Protein AF-B8HNJ9-F1 (afdb_monomer_lite)

Structure (mmCIF, N/CA/C/O backbone):
data_AF-B8HNJ9-F1
#
_entry.id   AF-B8HNJ9-F1
#
loop_
_atom_site.group_PDB
_atom_site.id
_atom_site.type_symbol
_atom_site.label_atom_id
_atom_site.label_alt_id
_atom_site.label_comp_id
_atom_site.label_asym_id
_atom_site.label_entity_id
_atom_site.label_seq_id
_atom_site.pdbx_PDB_ins_code
_atom_site.Cartn_x
_atom_site.Cartn_y
_atom_site.Cartn_z
_atom_site.occupancy
_atom_site.B_iso_or_equiv
_atom_site.auth_seq_id
_atom_site.auth_comp_id
_atom_site.auth_asym_id
_atom_site.auth_atom_id
_atom_site.pdbx_PDB_model_num
ATOM 1 N N . MET A 1 1 ? -28.430 -20.310 -20.858 1.00 43.78 1 MET A N 1
ATOM 2 C CA . MET A 1 1 ? -27.638 -19.072 -20.712 1.00 43.78 1 MET A CA 1
ATOM 3 C C . MET A 1 1 ? -28.616 -17.963 -20.377 1.00 43.78 1 MET A C 1
ATOM 5 O O . MET A 1 1 ? -29.245 -17.430 -21.280 1.00 43.78 1 MET A O 1
ATOM 9 N N . SER A 1 2 ? -28.848 -17.730 -19.086 1.00 53.38 2 SER A N 1
ATOM 10 C CA . SER A 1 2 ? -29.721 -16.649 -18.619 1.00 53.38 2 SER A CA 1
ATOM 11 C C . SER A 1 2 ? -28.963 -15.330 -18.739 1.00 53.38 2 SER A C 1
ATOM 13 O O . SER A 1 2 ? -27.799 -15.264 -18.345 1.00 53.38 2 SER A O 1
ATOM 15 N N . GLY A 1 3 ? -29.589 -14.327 -19.356 1.00 63.66 3 GLY A N 1
ATOM 16 C CA . GLY A 1 3 ? -29.026 -12.983 -19.475 1.00 63.66 3 GLY A CA 1
ATOM 17 C C . GLY A 1 3 ? -28.845 -12.311 -18.108 1.00 63.66 3 GLY A C 1
ATOM 18 O O . GLY A 1 3 ? -29.408 -12.790 -17.121 1.00 63.66 3 GLY A O 1
ATOM 19 N N . PRO A 1 4 ? -28.040 -11.238 -18.042 1.00 65.94 4 PRO A N 1
ATOM 20 C CA . PRO A 1 4 ? -27.787 -10.524 -16.799 1.00 65.94 4 PRO A CA 1
ATOM 21 C C . PRO A 1 4 ? -29.080 -9.945 -16.216 1.00 65.94 4 PRO A C 1
ATOM 23 O O . PRO A 1 4 ? -29.968 -9.496 -16.942 1.00 65.94 4 PRO A O 1
ATOM 26 N N . ASP A 1 5 ? -29.150 -9.999 -14.891 1.00 73.81 5 ASP A N 1
ATOM 27 C CA . ASP A 1 5 ? -30.275 -9.589 -14.060 1.00 73.81 5 ASP A CA 1
ATOM 28 C C . ASP A 1 5 ? -30.626 -8.100 -14.293 1.00 73.81 5 ASP A C 1
ATOM 30 O O . ASP A 1 5 ? -29.730 -7.248 -14.196 1.00 73.81 5 ASP A O 1
ATOM 34 N N . PRO A 1 6 ? -31.885 -7.747 -14.627 1.00 79.75 6 PRO A N 1
ATOM 35 C CA . PRO A 1 6 ? -32.291 -6.365 -14.909 1.00 79.75 6 PRO A CA 1
ATOM 36 C C . PRO A 1 6 ? -32.041 -5.396 -13.744 1.00 79.75 6 PRO A C 1
ATOM 38 O O . PRO A 1 6 ? -31.895 -4.193 -13.972 1.00 79.75 6 PRO A O 1
ATOM 41 N N . GLU A 1 7 ? -31.944 -5.903 -12.514 1.00 75.06 7 GLU A N 1
ATOM 42 C CA . GLU A 1 7 ? -31.664 -5.100 -11.322 1.00 75.06 7 GLU A CA 1
ATOM 43 C C . GLU A 1 7 ? -30.213 -4.585 -11.306 1.00 75.06 7 GLU A C 1
ATOM 45 O O . GLU A 1 7 ? -29.956 -3.410 -11.027 1.00 75.06 7 GLU A O 1
ATOM 50 N N . ILE A 1 8 ? -29.269 -5.413 -11.766 1.00 72.12 8 ILE A N 1
ATOM 51 C CA . ILE A 1 8 ? -27.852 -5.044 -11.907 1.00 72.12 8 ILE A CA 1
ATOM 52 C C . ILE A 1 8 ? -27.679 -3.982 -13.002 1.00 72.12 8 ILE A C 1
ATOM 54 O O . ILE A 1 8 ? -26.854 -3.074 -12.880 1.00 72.12 8 ILE A O 1
ATOM 58 N N . GLU A 1 9 ? -28.486 -4.043 -14.064 1.00 73.44 9 GLU A N 1
ATOM 59 C CA . GLU A 1 9 ? -28.460 -3.037 -15.127 1.00 73.44 9 GLU A CA 1
ATOM 60 C C . GLU A 1 9 ? -28.980 -1.668 -14.659 1.00 73.44 9 GLU A C 1
ATOM 62 O O . GLU A 1 9 ? -28.500 -0.629 -15.125 1.00 73.44 9 GLU A O 1
ATOM 67 N N . GLN A 1 10 ? -29.932 -1.646 -13.724 1.00 76.94 10 GLN A N 1
ATOM 68 C CA . GLN A 1 10 ? -30.461 -0.410 -13.148 1.00 76.94 10 GLN A CA 1
ATOM 69 C C . GLN A 1 10 ? -29.479 0.245 -12.171 1.00 76.94 10 GLN A C 1
ATOM 71 O O . GLN A 1 10 ? -29.286 1.464 -12.237 1.00 76.94 10 GLN A O 1
ATOM 76 N N . GLU A 1 11 ? -28.804 -0.540 -11.331 1.00 73.25 11 GLU A N 1
ATOM 77 C CA . GLU A 1 11 ? -27.747 -0.038 -10.443 1.00 73.25 11 GLU A CA 1
ATOM 78 C C . GLU A 1 11 ? -26.561 0.531 -11.228 1.00 73.25 11 GLU A C 1
ATOM 80 O O . GLU A 1 11 ? -26.089 1.634 -10.942 1.00 73.25 11 GLU A O 1
ATOM 85 N N . LEU A 1 12 ? -26.141 -0.148 -12.300 1.00 71.56 12 LEU A N 1
ATOM 86 C CA . LEU A 1 12 ? -25.085 0.344 -13.189 1.00 71.56 12 LEU A CA 1
ATOM 87 C C . LEU A 1 12 ? -25.451 1.664 -13.875 1.00 71.56 12 LEU A C 1
ATOM 89 O O . LEU A 1 12 ? -24.566 2.479 -14.148 1.00 71.56 12 LEU A O 1
ATOM 93 N N . ARG A 1 13 ? -26.736 1.902 -14.164 1.00 73.75 13 ARG A N 1
ATOM 94 C CA . ARG A 1 13 ? -27.199 3.184 -14.717 1.00 73.75 13 ARG A CA 1
ATOM 95 C C . ARG A 1 13 ? -27.202 4.293 -13.666 1.00 73.75 13 ARG A C 1
ATOM 97 O O . ARG A 1 13 ? -26.818 5.411 -14.002 1.00 73.75 13 ARG A O 1
ATOM 104 N N . ARG A 1 14 ? -27.570 3.996 -12.415 1.00 76.88 14 ARG A N 1
ATOM 105 C CA . ARG A 1 14 ? -27.521 4.966 -11.305 1.00 76.88 14 ARG A CA 1
ATOM 106 C C . ARG A 1 14 ? -26.087 5.373 -10.967 1.00 76.88 14 ARG A C 1
ATOM 108 O O . ARG A 1 14 ? -25.787 6.561 -10.947 1.00 76.88 14 ARG A O 1
ATOM 115 N N . LEU A 1 15 ? -25.179 4.404 -10.854 1.00 71.75 15 LEU A N 1
ATOM 116 C CA . LEU A 1 15 ? -23.756 4.658 -10.596 1.00 71.75 15 LEU A CA 1
ATOM 117 C C . LEU A 1 15 ? -23.089 5.493 -11.700 1.00 71.75 15 LEU A C 1
ATOM 119 O O . LEU A 1 15 ? -22.235 6.329 -11.417 1.00 71.75 15 LEU A O 1
ATOM 123 N N . LYS A 1 16 ? -23.495 5.320 -12.965 1.00 71.25 16 LYS A N 1
ATOM 124 C CA . LYS A 1 16 ? -22.998 6.145 -14.082 1.00 71.25 16 LYS A CA 1
ATOM 125 C C . LYS A 1 16 ? -23.506 7.590 -14.044 1.00 71.25 16 LYS A C 1
ATOM 127 O O . LYS A 1 16 ? -22.786 8.477 -14.499 1.00 71.25 16 LYS A O 1
ATOM 132 N N . ALA A 1 17 ? -24.707 7.823 -13.514 1.00 70.81 17 ALA A N 1
ATOM 133 C CA . ALA A 1 17 ? -25.266 9.163 -13.354 1.00 70.81 17 ALA A CA 1
ATOM 134 C C . ALA A 1 17 ? -24.583 9.935 -12.209 1.00 70.81 17 ALA A C 1
ATOM 136 O O . ALA A 1 17 ? -24.230 11.097 -12.400 1.00 70.81 17 ALA A O 1
ATOM 137 N N . ASP A 1 18 ? -24.303 9.274 -11.080 1.00 70.56 18 ASP A N 1
ATOM 138 C CA . ASP A 1 18 ? -23.628 9.891 -9.923 1.00 70.56 18 ASP A CA 1
ATOM 139 C C . ASP A 1 18 ? -22.144 10.202 -10.177 1.00 70.56 18 ASP A C 1
ATOM 141 O O . ASP A 1 18 ? -21.597 11.156 -9.628 1.00 70.56 18 ASP A O 1
ATOM 145 N N . LEU A 1 19 ? -21.486 9.447 -11.061 1.00 69.44 19 LEU A N 1
ATOM 146 C CA . LEU A 1 19 ? -20.086 9.674 -11.443 1.00 69.44 19 LEU A C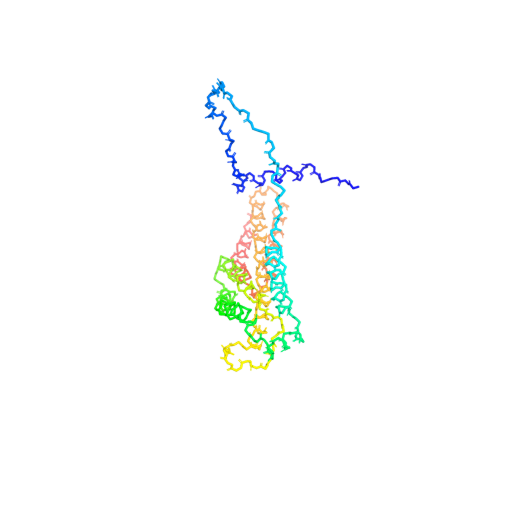A 1
ATOM 147 C C . LEU A 1 19 ? -19.897 10.784 -12.494 1.00 69.44 19 LEU A C 1
ATOM 149 O O . LEU A 1 19 ? -18.791 10.950 -13.011 1.00 69.44 19 LEU A O 1
ATOM 153 N N . GLY A 1 20 ? -20.952 11.526 -12.850 1.00 56.84 20 GLY A N 1
ATOM 154 C CA . GLY A 1 20 ? -20.864 12.624 -13.819 1.00 56.84 20 GLY A CA 1
ATOM 155 C C . GLY A 1 20 ? -20.434 12.183 -15.224 1.00 56.84 20 GLY A C 1
ATOM 156 O O . GLY A 1 20 ? -20.033 13.012 -16.039 1.00 56.84 20 GLY A O 1
ATOM 157 N N . MET A 1 21 ? -20.522 10.885 -15.538 1.00 54.62 21 MET A N 1
ATOM 158 C CA . MET A 1 21 ? -20.215 10.346 -16.863 1.00 54.62 21 MET A CA 1
ATOM 159 C C . MET A 1 21 ? -21.423 10.496 -17.792 1.00 54.62 21 MET A C 1
ATOM 161 O O . MET A 1 21 ? -21.949 9.525 -18.337 1.00 54.62 21 MET A O 1
ATOM 165 N N . THR A 1 22 ? -21.882 11.730 -17.994 1.00 53.81 22 THR A N 1
ATOM 166 C CA . THR A 1 22 ? -22.745 12.040 -19.133 1.00 53.81 22 THR A CA 1
ATOM 167 C C . THR A 1 22 ? -21.919 11.901 -20.405 1.00 53.81 22 THR A C 1
ATOM 169 O O . THR A 1 22 ? -20.895 12.568 -20.563 1.00 53.81 22 THR A O 1
ATOM 172 N N . GLN A 1 23 ? -22.352 11.016 -21.307 1.00 54.59 23 GLN A N 1
ATOM 173 C CA . GLN A 1 23 ? -21.797 10.916 -22.656 1.00 54.59 23 GLN A CA 1
ATOM 174 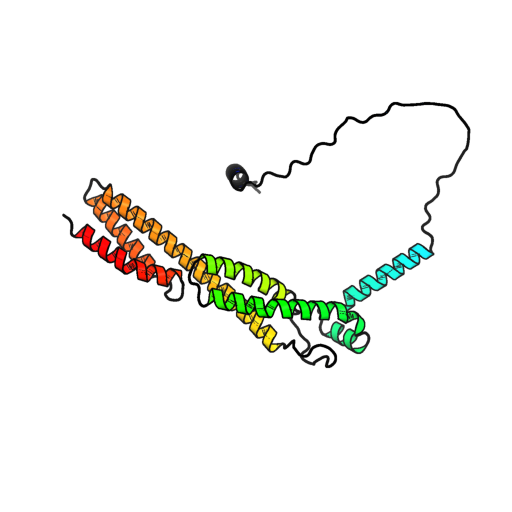C C . GLN A 1 23 ? -21.735 12.311 -23.296 1.00 54.59 23 GLN A C 1
ATOM 176 O O . GLN A 1 23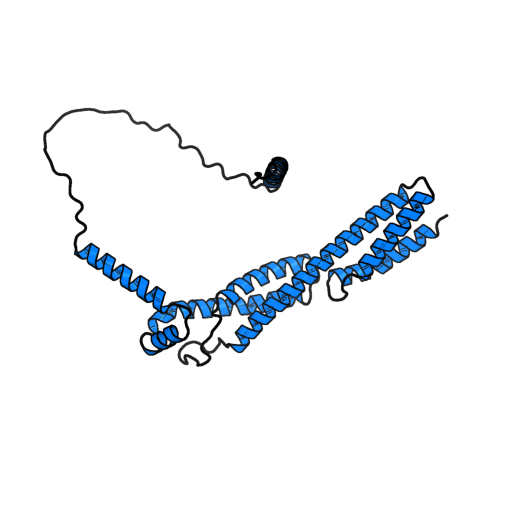 ? -22.708 13.061 -23.185 1.00 54.59 23 GLN A O 1
ATOM 181 N N . PRO A 1 24 ? -20.643 12.666 -23.996 1.00 42.91 24 PRO A N 1
ATOM 182 C CA . PRO A 1 24 ? -20.633 13.875 -24.797 1.00 42.91 24 PRO A CA 1
ATOM 183 C C . PRO A 1 24 ? -21.733 13.753 -25.855 1.00 42.91 24 PRO A C 1
ATOM 185 O O . PRO A 1 24 ? -21.719 12.853 -26.697 1.00 42.91 24 PRO A O 1
ATOM 188 N N . SER A 1 25 ? -22.713 14.650 -25.781 1.00 48.28 25 SER A N 1
ATOM 189 C CA . SER A 1 25 ? -23.754 14.801 -26.787 1.00 48.28 25 SER A CA 1
ATOM 190 C C . SER A 1 25 ? -23.090 15.197 -28.102 1.00 48.28 25 SER A C 1
ATOM 192 O O . SER A 1 25 ? -22.616 16.324 -28.250 1.00 48.28 25 SER A O 1
ATOM 194 N N . VAL A 1 26 ? -23.033 14.266 -29.051 1.00 52.62 26 VAL A N 1
ATOM 195 C CA . VAL A 1 26 ? -22.696 14.574 -30.442 1.00 52.62 26 VAL A CA 1
ATOM 196 C C . VAL A 1 26 ? -23.765 15.547 -30.953 1.00 52.62 26 VAL A C 1
ATOM 198 O O . VAL A 1 26 ? -24.948 15.195 -30.923 1.00 52.62 26 VAL A O 1
ATOM 201 N N . PRO A 1 27 ? -23.413 16.772 -31.383 1.00 46.50 27 PRO A N 1
ATOM 202 C CA . PRO A 1 27 ? -24.401 17.678 -31.942 1.00 46.50 27 PRO A CA 1
ATOM 203 C C . PRO A 1 27 ? -24.937 17.082 -33.246 1.00 46.50 27 PRO A C 1
ATOM 205 O O . PRO A 1 27 ? -24.174 16.671 -34.123 1.00 46.50 27 PRO A O 1
ATOM 208 N N . ALA A 1 28 ? -26.263 17.019 -33.357 1.00 55.47 28 ALA A N 1
ATOM 209 C CA . ALA A 1 28 ? -26.937 16.613 -34.580 1.00 55.47 28 ALA A CA 1
ATOM 210 C C . ALA A 1 28 ? -26.512 17.525 -35.750 1.00 55.47 28 ALA A C 1
ATOM 212 O O . ALA A 1 28 ? -26.379 18.739 -35.561 1.00 55.47 28 ALA A O 1
ATOM 213 N N . PRO A 1 29 ? -26.313 16.983 -36.965 1.00 46.59 29 PRO A N 1
ATOM 214 C CA . PRO A 1 29 ? -26.036 17.806 -38.130 1.00 46.59 29 PRO A CA 1
ATOM 215 C C . PRO A 1 29 ? -27.236 18.715 -38.422 1.00 46.59 29 PRO A C 1
ATOM 217 O O . PRO A 1 29 ? -28.368 18.262 -38.583 1.00 46.59 29 PRO A O 1
ATOM 220 N N . ASN A 1 30 ? -26.958 20.014 -38.471 1.00 48.75 30 ASN A N 1
ATOM 221 C CA . ASN A 1 30 ? -27.891 21.081 -38.804 1.00 48.75 30 ASN A CA 1
ATOM 222 C C . ASN A 1 30 ? -28.467 20.866 -40.227 1.00 48.75 30 ASN A C 1
ATOM 224 O O . ASN A 1 30 ? -27.687 20.856 -41.181 1.00 48.75 30 ASN A O 1
ATOM 228 N N . PRO A 1 31 ? -29.792 20.700 -40.419 1.00 49.16 31 PRO A N 1
ATOM 229 C CA . PRO A 1 31 ? -30.386 20.426 -41.733 1.00 49.16 31 PRO A CA 1
ATOM 230 C C . PRO A 1 31 ? -30.614 21.679 -42.602 1.00 49.16 31 PRO A C 1
ATOM 232 O O . PRO A 1 31 ? -31.332 21.618 -43.598 1.00 49.16 31 PRO A O 1
ATOM 235 N N . ALA A 1 32 ? -30.016 22.823 -42.266 1.00 49.81 32 ALA A N 1
ATOM 236 C CA . ALA A 1 32 ? -30.270 24.088 -42.948 1.00 49.81 32 ALA A CA 1
ATOM 237 C C . ALA A 1 32 ? -29.028 24.626 -43.674 1.00 49.81 32 ALA A C 1
ATOM 239 O O . ALA A 1 32 ? -28.344 25.513 -43.177 1.00 49.81 32 ALA A O 1
ATOM 240 N N . ALA A 1 33 ? -28.766 24.104 -44.874 1.00 41.16 33 ALA A N 1
ATOM 241 C CA . ALA A 1 33 ? -28.088 24.836 -45.951 1.00 41.16 33 ALA A CA 1
ATOM 242 C C . ALA A 1 33 ? -28.294 24.101 -47.286 1.00 41.16 33 ALA A C 1
ATOM 244 O O . ALA A 1 33 ? -27.373 23.524 -47.859 1.00 41.16 33 ALA A O 1
ATOM 245 N N . VAL A 1 34 ? -29.535 24.102 -47.771 1.00 56.41 34 VAL A N 1
ATOM 246 C CA . VAL A 1 34 ? -29.847 23.803 -49.173 1.00 56.41 34 VAL A CA 1
ATOM 247 C C . VAL A 1 34 ? -29.789 25.123 -49.945 1.00 56.41 34 VAL A C 1
ATOM 249 O O . VAL A 1 34 ? -30.661 25.965 -49.734 1.00 56.41 34 VAL A O 1
ATOM 252 N N . PRO A 1 35 ? -28.818 25.340 -50.847 1.00 52.59 35 PRO A N 1
ATOM 253 C CA . PRO A 1 35 ? -28.981 26.309 -51.918 1.00 52.59 35 PRO A CA 1
ATOM 254 C C . PRO A 1 35 ? -29.695 25.662 -53.125 1.00 52.59 35 PRO A C 1
ATOM 256 O O . PRO A 1 35 ? -29.458 24.490 -53.435 1.00 52.59 35 PRO A O 1
ATOM 259 N N . PRO A 1 36 ? -30.599 26.399 -53.793 1.00 47.16 36 PRO A N 1
ATOM 260 C CA . PRO A 1 36 ? -31.536 25.847 -54.758 1.00 47.16 36 PRO A CA 1
ATOM 261 C C . PRO A 1 36 ? -30.915 25.559 -56.125 1.00 47.16 36 PRO A C 1
ATOM 263 O O . PRO A 1 36 ? -29.948 26.171 -56.576 1.00 47.16 36 PRO A O 1
ATOM 266 N N . ALA A 1 37 ? -31.572 24.614 -56.790 1.00 48.50 37 ALA A N 1
ATOM 267 C CA . ALA A 1 37 ? -31.325 24.151 -58.137 1.00 48.50 37 ALA A CA 1
ATOM 268 C C . ALA A 1 37 ? -31.267 25.280 -59.177 1.00 48.50 37 ALA A C 1
ATOM 270 O O . ALA A 1 37 ? -32.164 26.115 -59.272 1.00 48.50 37 ALA A O 1
ATOM 271 N N . SER A 1 38 ? -30.270 25.199 -60.054 1.00 43.34 38 SER A N 1
ATOM 272 C CA . SER A 1 38 ? -30.322 25.790 -61.390 1.00 43.34 38 SER A CA 1
ATOM 273 C C . SER A 1 38 ? -29.994 24.707 -62.424 1.00 43.34 38 SER A C 1
ATOM 275 O O . SER A 1 38 ? -28.942 24.073 -62.405 1.00 43.34 38 SER A O 1
ATOM 277 N N . ARG A 1 39 ? -30.954 24.467 -63.315 1.00 43.97 39 ARG A N 1
ATOM 278 C CA . ARG A 1 39 ? -30.876 23.660 -64.543 1.00 43.97 39 ARG A CA 1
ATOM 279 C C . ARG A 1 39 ? -31.440 24.540 -65.669 1.00 43.97 39 ARG A C 1
ATOM 281 O O . ARG A 1 39 ? -32.241 25.419 -65.357 1.00 43.97 39 ARG A O 1
ATOM 288 N N . PRO A 1 40 ? -31.260 24.192 -66.953 1.00 60.09 40 PRO A N 1
ATOM 289 C CA . PRO A 1 40 ? -30.176 23.459 -67.619 1.00 60.09 40 PRO A CA 1
ATOM 290 C C . PRO A 1 40 ? -29.597 24.303 -68.783 1.00 60.09 40 PRO A C 1
ATOM 292 O O . PRO A 1 40 ? -30.106 25.381 -69.053 1.00 60.09 40 PRO A O 1
ATOM 295 N N . GLN A 1 41 ? -28.591 23.802 -69.514 1.00 45.38 41 GLN A N 1
ATOM 296 C CA . GLN A 1 41 ? -28.597 23.704 -70.993 1.00 45.38 41 GLN A CA 1
ATOM 297 C C . GLN A 1 41 ? -27.321 22.987 -71.505 1.00 45.38 41 GLN A C 1
ATOM 299 O O . GLN A 1 41 ? -26.353 22.847 -70.758 1.00 45.38 41 GLN A O 1
ATOM 304 N N . PRO A 1 42 ? -27.364 22.412 -72.724 1.00 58.97 42 PRO A N 1
ATOM 305 C CA . PRO A 1 42 ? -26.764 21.125 -73.043 1.00 58.97 42 PRO A CA 1
ATOM 306 C C . PRO A 1 42 ? -25.518 21.248 -73.917 1.00 58.97 42 PRO A C 1
ATOM 308 O O . PRO A 1 42 ? -25.419 22.130 -74.766 1.00 58.97 42 PRO A O 1
ATOM 311 N N . HIS A 1 43 ? -24.614 20.282 -73.803 1.00 40.91 43 HIS A N 1
ATOM 312 C CA . HIS A 1 43 ? -23.821 19.838 -74.944 1.00 40.91 43 HIS A CA 1
ATOM 313 C C . HIS A 1 43 ? -23.291 18.428 -74.701 1.00 40.91 43 HIS A C 1
ATOM 315 O O . HIS A 1 43 ? -22.862 18.043 -73.617 1.00 40.91 43 HIS A O 1
ATOM 321 N N . LYS A 1 44 ? -23.426 17.651 -75.767 1.00 53.94 44 LYS A N 1
ATOM 322 C CA . LYS A 1 44 ? -23.047 16.258 -75.940 1.00 53.94 44 LYS A CA 1
ATOM 323 C C . LYS A 1 44 ? -21.568 16.057 -75.610 1.00 53.94 44 LYS A C 1
ATOM 325 O O . LYS A 1 44 ? -20.750 16.838 -76.082 1.00 53.94 44 LYS A O 1
ATOM 330 N N . SER A 1 45 ? -21.230 14.960 -74.937 1.00 44.88 45 SER A N 1
ATOM 331 C CA . SER A 1 45 ? -19.992 14.200 -75.176 1.00 44.88 45 SER A CA 1
ATOM 332 C C . SER A 1 45 ? -20.102 12.818 -74.536 1.00 44.88 45 SER A C 1
ATOM 334 O O . SER A 1 45 ? -20.442 12.674 -73.365 1.00 44.88 45 SER A O 1
ATOM 336 N N . ALA A 1 46 ? -19.881 11.798 -75.355 1.00 50.50 46 ALA A N 1
ATOM 337 C CA . ALA A 1 46 ? -19.894 10.394 -74.989 1.00 50.50 46 ALA A CA 1
ATOM 338 C C . ALA A 1 46 ? -18.556 9.968 -74.360 1.00 50.50 46 ALA A C 1
ATOM 340 O O . ALA A 1 46 ? -17.519 10.407 -74.839 1.00 50.50 46 ALA A O 1
ATOM 341 N N . ALA A 1 47 ? -18.628 9.027 -73.403 1.00 53.88 47 ALA A N 1
ATOM 342 C CA . ALA A 1 47 ? -17.554 8.135 -72.924 1.00 53.88 47 ALA A CA 1
ATOM 343 C C . ALA A 1 47 ? -16.324 8.842 -72.293 1.00 53.88 47 ALA A C 1
ATOM 345 O O . ALA A 1 47 ? -15.993 9.968 -72.605 1.00 53.88 47 ALA A O 1
ATOM 346 N N . VAL A 1 48 ? -15.589 8.318 -71.316 1.00 55.81 48 VAL A N 1
ATOM 347 C CA . VAL A 1 48 ? -15.087 6.971 -71.037 1.00 55.81 48 VAL A CA 1
ATOM 348 C C . VAL A 1 48 ? -14.852 6.920 -69.518 1.00 55.81 48 VAL A C 1
ATOM 350 O O . VAL A 1 48 ? -14.307 7.864 -68.950 1.00 55.81 48 VAL A O 1
ATOM 353 N N . ARG A 1 49 ? -15.239 5.836 -68.830 1.00 51.41 49 ARG A N 1
ATOM 354 C CA . ARG A 1 49 ? -14.858 5.642 -67.417 1.00 51.41 49 ARG A CA 1
ATOM 355 C C . ARG A 1 49 ? -13.341 5.422 -67.351 1.00 51.41 49 ARG A C 1
ATOM 357 O O . ARG A 1 49 ? -12.887 4.436 -67.939 1.00 51.41 49 ARG A O 1
ATOM 364 N N . PRO A 1 50 ? -12.547 6.253 -66.652 1.00 47.34 50 PRO A N 1
ATOM 365 C CA . PRO A 1 50 ? -11.138 5.953 -66.472 1.00 47.34 50 PRO A CA 1
ATOM 366 C C . PRO A 1 50 ? -11.043 4.713 -65.586 1.00 47.34 50 PRO A C 1
ATOM 368 O O . PRO A 1 50 ? -11.372 4.729 -64.400 1.00 47.34 50 PRO A O 1
ATOM 371 N N . ARG A 1 51 ? -10.630 3.597 -66.186 1.00 57.38 51 ARG A N 1
ATOM 372 C CA . ARG A 1 51 ? -10.178 2.422 -65.451 1.00 57.38 51 ARG A CA 1
ATOM 373 C C . ARG A 1 51 ? -8.959 2.901 -64.670 1.00 57.38 51 ARG A C 1
ATOM 375 O O . ARG A 1 51 ? -7.929 3.167 -65.279 1.00 57.38 51 ARG A O 1
ATOM 382 N N . LEU A 1 52 ? -9.111 3.094 -63.358 1.00 51.47 52 LEU A N 1
ATOM 383 C CA . LEU A 1 52 ? -8.045 3.550 -62.469 1.00 51.47 52 LEU A CA 1
ATOM 384 C C . LEU A 1 52 ? -6.993 2.434 -62.367 1.00 51.47 52 LEU A C 1
ATOM 386 O O . LEU A 1 52 ? -6.957 1.640 -61.429 1.00 51.47 52 LEU A O 1
ATOM 390 N N . SER A 1 53 ? -6.187 2.294 -63.414 1.00 57.81 53 SER A N 1
ATOM 391 C CA . SER A 1 53 ? -5.062 1.381 -63.458 1.00 57.81 53 SER A CA 1
ATOM 392 C C . SER A 1 53 ? -3.948 2.025 -62.657 1.00 57.81 53 SER A C 1
ATOM 394 O O . SER A 1 53 ? -3.231 2.889 -63.159 1.00 57.81 53 SER A O 1
ATOM 396 N N . ILE A 1 54 ? -3.838 1.617 -61.393 1.00 61.44 54 ILE A N 1
ATOM 397 C CA . ILE A 1 54 ? -2.697 1.941 -60.540 1.00 61.44 54 ILE A CA 1
ATOM 398 C C . ILE A 1 54 ? -1.436 1.579 -61.342 1.00 61.44 54 ILE A C 1
ATOM 400 O O . ILE A 1 54 ? -1.279 0.399 -61.692 1.00 61.44 54 ILE A O 1
ATOM 404 N N . PRO A 1 55 ? -0.586 2.563 -61.696 1.00 69.94 55 PRO A N 1
ATOM 405 C CA . PRO A 1 55 ? 0.564 2.327 -62.554 1.00 69.94 55 PRO A CA 1
ATOM 406 C C . PRO A 1 55 ? 1.461 1.290 -61.888 1.00 69.94 55 PRO A C 1
ATOM 408 O O . PRO A 1 55 ? 1.593 1.262 -60.664 1.00 69.94 55 PRO A O 1
ATOM 411 N N . TRP A 1 56 ? 2.086 0.416 -62.676 1.00 60.38 56 TRP A N 1
ATOM 412 C CA . TRP A 1 56 ? 2.892 -0.684 -62.134 1.00 60.38 56 TRP A CA 1
ATOM 413 C C . TRP A 1 56 ? 4.012 -0.187 -61.196 1.00 60.38 56 TRP A C 1
ATOM 415 O O . TRP A 1 56 ? 4.391 -0.886 -60.265 1.00 60.38 56 TRP A O 1
ATOM 425 N N . GLN A 1 57 ? 4.447 1.065 -61.377 1.00 65.94 57 GLN A N 1
ATOM 426 C CA . GLN A 1 57 ? 5.417 1.758 -60.532 1.00 65.94 57 GLN A CA 1
ATOM 427 C C . GLN A 1 57 ? 4.863 2.000 -59.123 1.00 65.94 57 GLN A C 1
ATOM 429 O O . GLN A 1 57 ? 5.567 1.786 -58.146 1.00 65.94 57 GLN A O 1
ATOM 434 N N . ALA A 1 58 ? 3.579 2.356 -59.003 1.00 62.78 58 ALA A N 1
ATOM 435 C CA . ALA A 1 58 ? 2.894 2.490 -57.721 1.00 62.78 58 ALA A CA 1
ATOM 436 C C . ALA A 1 58 ? 2.637 1.125 -57.065 1.00 62.78 58 ALA A C 1
ATOM 438 O O . ALA A 1 58 ? 2.727 1.025 -55.848 1.00 62.78 58 ALA A O 1
ATOM 439 N N . LYS A 1 59 ? 2.401 0.056 -57.846 1.00 59.72 59 LYS A N 1
ATOM 440 C CA . LYS A 1 59 ? 2.351 -1.319 -57.309 1.00 59.72 59 LYS A CA 1
ATOM 441 C C . LYS A 1 59 ? 3.717 -1.790 -56.806 1.00 59.72 59 LYS A C 1
ATOM 443 O O . LYS A 1 59 ? 3.771 -2.393 -55.745 1.00 59.72 59 LYS A O 1
ATOM 448 N N . LEU A 1 60 ? 4.804 -1.487 -57.520 1.00 58.59 60 LEU A N 1
ATOM 449 C CA . LEU A 1 60 ? 6.180 -1.786 -57.103 1.00 58.59 60 LEU A CA 1
ATOM 450 C C . LEU A 1 60 ? 6.611 -0.961 -55.884 1.00 58.59 60 LEU A C 1
ATOM 452 O O . LEU A 1 60 ? 7.260 -1.501 -54.998 1.00 58.59 60 LEU A O 1
ATOM 456 N N . LEU A 1 61 ? 6.200 0.306 -55.793 1.00 56.88 61 LEU A N 1
ATOM 457 C CA . LEU A 1 61 ? 6.410 1.146 -54.609 1.00 56.88 61 LEU A CA 1
ATOM 458 C C . LEU A 1 61 ? 5.602 0.657 -53.401 1.00 56.88 61 LEU A C 1
ATOM 460 O O . LEU A 1 61 ? 6.125 0.659 -52.294 1.00 56.88 61 LEU A O 1
ATOM 464 N N . PHE A 1 62 ? 4.370 0.175 -53.596 1.00 54.56 62 PHE A N 1
ATOM 465 C CA . PHE A 1 62 ? 3.596 -0.458 -52.521 1.00 54.56 62 PHE A CA 1
ATOM 466 C C . PHE A 1 62 ? 4.206 -1.801 -52.097 1.00 54.56 62 PHE A C 1
ATOM 468 O O . PHE A 1 62 ? 4.329 -2.070 -50.908 1.00 54.56 62 PHE A O 1
ATOM 475 N N . LEU A 1 63 ? 4.646 -2.628 -53.052 1.00 53.78 63 LEU A N 1
ATOM 476 C CA . LEU A 1 63 ? 5.260 -3.928 -52.771 1.00 53.78 63 LEU A CA 1
ATOM 477 C C . LEU A 1 63 ? 6.643 -3.775 -52.109 1.00 53.78 63 LEU A C 1
ATOM 479 O O . LEU A 1 63 ? 6.954 -4.522 -51.188 1.00 53.78 63 LEU A O 1
ATOM 483 N N . GLY A 1 64 ? 7.437 -2.776 -52.511 1.00 52.97 64 GLY A N 1
ATOM 484 C CA . GLY A 1 64 ? 8.716 -2.412 -51.886 1.00 52.97 64 GLY A CA 1
ATOM 485 C C . GLY A 1 64 ? 8.571 -1.674 -50.545 1.00 52.97 64 GLY A C 1
ATOM 486 O O . GLY A 1 64 ? 9.383 -1.842 -49.637 1.00 52.97 64 GLY A O 1
ATOM 487 N N . GLY A 1 65 ? 7.510 -0.883 -50.375 1.00 55.41 65 GLY A N 1
ATOM 488 C CA . GLY A 1 65 ? 7.174 -0.243 -49.102 1.00 55.41 65 GLY A CA 1
ATOM 489 C C . GLY A 1 65 ? 6.705 -1.255 -48.054 1.00 55.41 65 GLY A C 1
ATOM 490 O O . GLY A 1 65 ? 7.161 -1.228 -46.914 1.00 55.41 65 GLY A O 1
ATOM 491 N N . CYS A 1 66 ? 5.858 -2.214 -48.438 1.00 54.88 66 CYS A N 1
ATOM 492 C CA . CYS A 1 66 ? 5.403 -3.269 -47.533 1.00 54.88 66 CYS A CA 1
ATOM 493 C C . CYS A 1 66 ? 6.530 -4.227 -47.112 1.00 54.88 66 CYS A C 1
ATOM 495 O O . CYS A 1 66 ? 6.535 -4.672 -45.964 1.00 54.88 66 CYS A O 1
ATOM 497 N N . THR A 1 67 ? 7.503 -4.525 -47.984 1.00 57.31 67 THR A N 1
ATOM 498 C CA . THR A 1 67 ? 8.639 -5.388 -47.613 1.00 57.31 67 THR A CA 1
ATOM 499 C C . THR A 1 67 ? 9.551 -4.728 -46.587 1.00 57.31 67 THR A C 1
ATOM 501 O O . THR A 1 67 ? 9.960 -5.391 -45.640 1.00 57.31 67 THR A O 1
ATOM 504 N N . THR A 1 68 ? 9.826 -3.427 -46.699 1.00 54.16 68 THR A N 1
ATOM 505 C CA . THR A 1 68 ? 10.678 -2.729 -45.716 1.00 54.16 68 THR A CA 1
ATOM 506 C C . THR A 1 68 ? 10.040 -2.659 -44.327 1.00 54.16 68 THR A C 1
ATOM 508 O O . THR A 1 68 ? 10.710 -2.955 -43.340 1.00 54.16 68 THR A O 1
ATOM 511 N N . VAL A 1 69 ? 8.736 -2.376 -44.232 1.00 60.16 69 VAL A N 1
ATOM 512 C CA . VAL A 1 69 ? 8.014 -2.368 -42.944 1.00 60.16 69 VAL A CA 1
ATOM 513 C C . VAL A 1 69 ? 7.953 -3.769 -42.324 1.00 60.16 69 VAL A C 1
ATOM 515 O O . VAL A 1 69 ? 8.185 -3.920 -41.124 1.00 60.16 69 VAL A O 1
ATOM 518 N N . ALA A 1 70 ? 7.704 -4.808 -43.128 1.00 61.69 70 ALA A N 1
ATOM 519 C CA . ALA A 1 70 ? 7.685 -6.190 -42.651 1.00 61.69 70 ALA A CA 1
ATOM 520 C C . ALA A 1 70 ? 9.070 -6.664 -42.172 1.00 61.69 70 ALA A C 1
ATOM 522 O O . ALA A 1 70 ? 9.167 -7.327 -41.141 1.00 61.69 70 ALA A O 1
ATOM 523 N N . VAL A 1 71 ? 10.147 -6.284 -42.867 1.00 65.25 71 VAL A N 1
ATOM 524 C CA . VAL A 1 71 ? 11.527 -6.607 -42.467 1.00 65.25 71 VAL A CA 1
ATOM 525 C C . VAL A 1 71 ? 11.901 -5.915 -41.156 1.00 65.25 71 VAL A C 1
ATOM 527 O O . VAL A 1 71 ? 12.467 -6.565 -40.282 1.00 65.25 71 VAL A O 1
ATOM 530 N N . VAL A 1 72 ? 11.536 -4.642 -40.968 1.00 62.91 72 VAL A N 1
ATOM 531 C CA . VAL A 1 72 ? 11.752 -3.929 -39.694 1.00 62.91 72 VAL A CA 1
ATOM 532 C C . VAL A 1 72 ? 10.962 -4.585 -38.557 1.00 62.91 72 VAL A C 1
ATOM 534 O O . VAL A 1 72 ? 11.486 -4.739 -37.456 1.00 62.91 72 VAL A O 1
ATOM 537 N N . TRP A 1 73 ? 9.730 -5.029 -38.817 1.00 72.00 73 TRP A N 1
ATOM 538 C CA . TRP A 1 73 ? 8.904 -5.709 -37.818 1.00 72.00 73 TRP A CA 1
ATOM 539 C C . TRP A 1 73 ? 9.483 -7.071 -37.400 1.00 72.00 73 TRP A C 1
ATOM 541 O O . TRP A 1 73 ? 9.583 -7.346 -36.205 1.00 72.00 73 TRP A O 1
ATOM 551 N N . VAL A 1 74 ? 9.939 -7.890 -38.358 1.00 67.62 74 VAL A N 1
ATOM 552 C CA . VAL A 1 74 ? 10.592 -9.186 -38.083 1.00 67.62 74 VAL A CA 1
ATOM 553 C C . VAL A 1 74 ? 11.949 -8.995 -37.397 1.00 67.62 74 VAL A C 1
ATOM 555 O O . VAL A 1 74 ? 12.263 -9.709 -36.447 1.00 67.62 74 VAL A O 1
ATOM 558 N N . ALA A 1 75 ? 12.742 -8.008 -37.820 1.00 61.97 75 ALA A N 1
ATOM 559 C CA . ALA A 1 75 ? 14.029 -7.692 -37.199 1.00 61.97 75 ALA A CA 1
ATOM 560 C C . ALA A 1 75 ? 13.882 -7.170 -35.757 1.00 61.97 75 ALA A C 1
ATOM 562 O O . ALA A 1 75 ? 14.784 -7.354 -34.940 1.00 61.97 75 ALA A O 1
ATOM 563 N N . ASN A 1 76 ? 12.740 -6.559 -35.425 1.00 65.44 76 ASN A N 1
ATOM 564 C CA . ASN A 1 76 ? 12.431 -6.083 -34.078 1.00 65.44 76 ASN A CA 1
ATOM 565 C C . ASN A 1 76 ? 11.785 -7.153 -33.173 1.00 65.44 76 ASN A C 1
ATOM 567 O O . ASN A 1 76 ? 11.371 -6.849 -32.051 1.00 65.44 76 ASN A O 1
ATOM 571 N N . LEU A 1 77 ? 11.690 -8.410 -33.618 1.00 69.62 77 LEU A N 1
ATOM 572 C CA . LEU A 1 77 ? 11.171 -9.476 -32.767 1.00 69.62 77 LEU A CA 1
ATOM 573 C C . LEU A 1 77 ? 12.055 -9.664 -31.516 1.00 69.62 77 LEU A C 1
ATOM 575 O O . LEU A 1 77 ? 13.286 -9.639 -31.603 1.00 69.62 77 LEU A O 1
ATOM 579 N N . PRO A 1 78 ? 11.457 -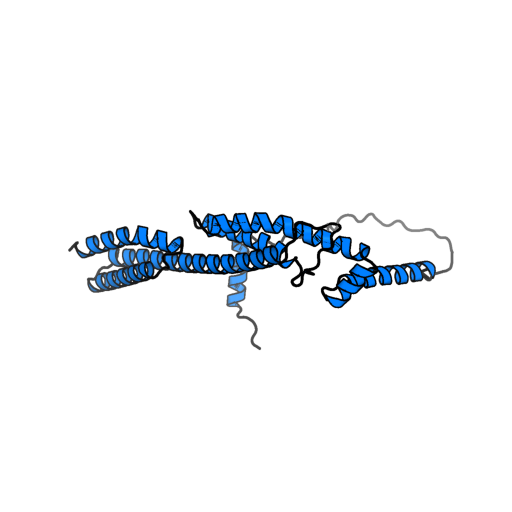9.913 -30.338 1.00 64.31 78 PRO A N 1
ATOM 580 C CA . PRO A 1 78 ? 12.181 -10.105 -29.082 1.00 64.31 78 PRO A CA 1
ATOM 581 C C . PRO A 1 78 ? 12.815 -11.506 -28.958 1.00 64.31 78 PRO A C 1
ATOM 583 O O . PRO A 1 78 ? 12.954 -12.022 -27.852 1.00 64.31 78 PRO A O 1
ATOM 586 N N . PHE A 1 79 ? 13.201 -12.142 -30.070 1.00 71.56 79 PHE A N 1
ATOM 587 C CA . PHE A 1 79 ? 13.904 -13.425 -30.047 1.00 71.56 79 PHE A CA 1
ATOM 588 C C . PHE A 1 79 ? 15.423 -13.201 -30.015 1.00 71.56 79 PHE A C 1
ATOM 590 O O . PHE A 1 79 ? 15.957 -12.555 -30.920 1.00 71.56 79 PHE A O 1
ATOM 597 N N . PRO A 1 80 ? 16.143 -13.752 -29.018 1.00 68.19 80 PRO A N 1
ATOM 598 C CA . PRO A 1 80 ? 17.568 -13.479 -28.824 1.00 68.19 80 PRO A CA 1
ATOM 599 C C . PRO A 1 80 ? 18.426 -13.877 -30.034 1.00 68.19 80 PRO A C 1
ATOM 601 O O . PRO A 1 80 ? 19.290 -13.106 -30.439 1.00 68.19 80 PRO A O 1
ATOM 604 N N . PHE A 1 81 ? 18.135 -15.015 -30.674 1.00 73.00 81 PHE A N 1
ATOM 605 C CA . PHE A 1 81 ? 18.884 -15.486 -31.847 1.00 73.00 81 PHE A CA 1
ATOM 606 C C . PHE A 1 81 ? 18.738 -14.566 -33.068 1.00 73.00 81 PHE A C 1
ATOM 608 O O . PHE A 1 81 ? 19.718 -14.268 -33.744 1.00 73.00 81 PHE A O 1
ATOM 615 N N . VAL A 1 82 ? 17.522 -14.074 -33.331 1.00 72.31 82 VAL A N 1
ATOM 616 C CA . VAL A 1 82 ? 17.257 -13.154 -34.451 1.00 72.31 82 VAL A CA 1
ATOM 617 C C . VAL A 1 82 ? 17.930 -11.810 -34.190 1.00 72.31 82 VAL A C 1
ATOM 619 O O . VAL A 1 82 ? 18.597 -11.268 -35.067 1.00 72.31 82 VAL A O 1
ATOM 622 N N . ARG A 1 83 ? 17.811 -11.291 -32.963 1.00 72.62 83 ARG A N 1
ATOM 623 C CA . ARG A 1 83 ? 18.400 -10.005 -32.588 1.00 72.62 83 ARG A CA 1
ATOM 624 C C . ARG A 1 83 ? 19.926 -10.026 -32.661 1.00 72.62 83 ARG A C 1
ATOM 626 O O . ARG A 1 83 ? 20.495 -9.039 -33.111 1.00 72.62 83 ARG A O 1
ATOM 633 N N . GLN A 1 84 ? 20.576 -11.128 -32.278 1.00 72.56 84 GLN A N 1
ATOM 634 C CA . GLN A 1 84 ? 22.029 -11.266 -32.410 1.00 72.56 84 GLN A CA 1
ATOM 635 C C . GLN A 1 84 ? 22.466 -11.183 -33.881 1.00 72.56 84 GLN A C 1
ATOM 637 O O . GLN A 1 84 ? 23.332 -10.377 -34.211 1.00 72.56 84 GLN A O 1
ATOM 642 N N . ALA A 1 85 ? 21.808 -11.927 -34.775 1.00 76.94 85 ALA A N 1
ATOM 643 C CA . ALA A 1 85 ? 22.118 -11.885 -36.205 1.00 76.94 85 ALA A CA 1
ATOM 644 C C . ALA A 1 85 ? 21.890 -10.487 -36.817 1.00 76.94 85 ALA A C 1
ATOM 646 O O . ALA A 1 85 ? 22.703 -10.000 -37.605 1.00 76.94 85 ALA A O 1
ATOM 647 N N . VAL A 1 86 ? 20.806 -9.803 -36.429 1.00 73.69 86 VAL A N 1
ATOM 648 C CA . VAL A 1 86 ? 20.535 -8.420 -36.862 1.00 73.69 86 VAL A CA 1
ATOM 649 C C . VAL A 1 86 ? 21.580 -7.453 -36.301 1.00 73.69 86 VAL A C 1
ATOM 651 O O . VAL A 1 86 ? 22.004 -6.547 -37.007 1.00 73.69 86 VAL A O 1
ATOM 654 N N . GLN A 1 87 ? 22.033 -7.638 -35.063 1.00 74.25 87 GLN A N 1
ATOM 655 C CA . GLN A 1 87 ? 23.055 -6.791 -34.449 1.00 74.25 87 GLN A CA 1
ATOM 656 C C . GLN A 1 87 ? 24.419 -6.929 -35.143 1.00 74.25 87 GLN A C 1
ATOM 658 O O . GLN A 1 87 ? 25.123 -5.932 -35.292 1.00 74.25 87 GLN A O 1
ATOM 663 N N . GLU A 1 88 ? 24.779 -8.139 -35.578 1.00 77.31 88 GLU A N 1
ATOM 664 C CA . GLU A 1 88 ? 26.040 -8.426 -36.273 1.00 77.31 88 GLU A CA 1
ATOM 665 C C . GLU A 1 88 ? 26.058 -7.876 -37.709 1.00 77.31 88 GLU A C 1
ATOM 667 O O . GLU A 1 88 ? 27.065 -7.313 -38.138 1.00 77.31 88 GLU A O 1
ATOM 672 N N . HIS A 1 89 ? 24.948 -7.995 -38.446 1.00 80.12 89 HIS A N 1
ATOM 673 C CA . HIS A 1 89 ? 24.909 -7.652 -39.874 1.00 80.12 89 HIS A CA 1
ATOM 674 C C . HIS A 1 89 ? 24.218 -6.321 -40.201 1.00 80.12 89 HIS A C 1
ATOM 676 O O . HIS A 1 89 ? 24.565 -5.677 -41.189 1.00 80.12 89 HIS A O 1
ATOM 682 N N . PHE A 1 90 ? 23.250 -5.886 -39.392 1.00 78.88 90 PHE A N 1
ATOM 683 C CA . PHE A 1 90 ? 22.407 -4.715 -39.659 1.00 78.88 90 PHE A CA 1
ATOM 684 C C . PHE A 1 90 ? 22.095 -3.905 -38.381 1.00 78.88 90 PHE A C 1
ATOM 686 O O . PHE A 1 90 ? 20.923 -3.683 -38.056 1.00 78.88 90 PHE A O 1
ATOM 693 N N . PRO A 1 91 ? 23.111 -3.395 -37.655 1.00 73.94 91 PRO A N 1
ATOM 694 C CA . PRO A 1 91 ? 22.919 -2.753 -36.348 1.00 73.94 91 PRO A CA 1
ATOM 695 C C . PRO A 1 91 ? 22.015 -1.511 -36.392 1.00 73.94 91 PRO A C 1
ATOM 697 O O . PRO A 1 91 ? 21.338 -1.201 -35.412 1.00 73.94 91 PRO A O 1
ATOM 700 N N . VAL A 1 92 ? 21.952 -0.820 -37.536 1.00 79.00 92 VAL A N 1
ATOM 701 C CA . VAL A 1 92 ? 21.111 0.374 -37.734 1.00 79.00 92 VAL A CA 1
ATOM 702 C C . VAL A 1 92 ? 19.621 0.069 -37.537 1.00 79.00 92 VAL A C 1
ATOM 704 O O . VAL A 1 92 ? 18.891 0.917 -37.027 1.00 79.00 92 VAL A O 1
ATOM 707 N N . LEU A 1 93 ? 19.170 -1.150 -37.858 1.00 80.56 93 LEU A N 1
ATOM 708 C CA . LEU A 1 93 ? 17.767 -1.554 -37.698 1.00 80.56 93 LEU A CA 1
ATOM 709 C C . LEU A 1 93 ? 17.322 -1.612 -36.230 1.00 80.56 93 LEU A C 1
ATOM 711 O O . LEU A 1 93 ? 16.130 -1.514 -35.952 1.00 80.56 93 LEU A O 1
ATOM 715 N N . LEU A 1 94 ? 18.261 -1.745 -35.291 1.00 78.25 94 LEU A N 1
ATOM 716 C CA . LEU A 1 94 ? 17.964 -1.856 -33.863 1.00 78.25 94 LEU A CA 1
ATOM 717 C C . LEU A 1 94 ? 17.995 -0.505 -33.134 1.00 78.25 94 LEU A C 1
ATOM 719 O O . LEU A 1 94 ? 17.544 -0.426 -31.991 1.00 78.25 94 LEU A O 1
ATOM 723 N N . ILE A 1 95 ? 18.493 0.563 -33.776 1.00 79.44 95 ILE A N 1
ATOM 724 C CA . ILE A 1 95 ? 18.626 1.896 -33.162 1.00 79.44 95 ILE A CA 1
ATOM 725 C C . ILE A 1 95 ? 17.301 2.387 -32.551 1.00 79.44 95 ILE A C 1
ATOM 727 O O . ILE A 1 95 ? 17.324 2.780 -31.383 1.00 79.44 95 ILE A O 1
ATOM 731 N N . PRO A 1 96 ? 16.142 2.331 -33.247 1.00 81.94 96 PRO A N 1
ATOM 732 C CA . PRO A 1 96 ? 14.879 2.791 -32.667 1.00 81.94 96 PRO A CA 1
ATOM 733 C C . PRO A 1 96 ? 14.501 2.038 -31.385 1.00 81.94 96 PRO A C 1
ATOM 735 O O . PRO A 1 96 ? 14.063 2.644 -30.406 1.00 81.94 96 PRO A O 1
ATOM 738 N N . SER A 1 97 ? 14.720 0.722 -31.361 1.00 80.56 97 SER A N 1
ATOM 739 C CA . SER A 1 97 ? 14.416 -0.126 -30.208 1.00 80.56 97 SER A CA 1
ATOM 740 C C . SER A 1 97 ? 15.306 0.218 -29.021 1.00 80.56 97 SER A C 1
ATOM 742 O O . SER A 1 97 ? 14.802 0.390 -27.914 1.00 80.56 97 SER A O 1
ATOM 744 N N . TYR A 1 98 ? 16.606 0.410 -29.241 1.00 78.94 98 TYR A N 1
ATOM 745 C CA . TYR A 1 98 ? 17.503 0.799 -28.158 1.00 78.94 98 TYR A CA 1
ATOM 746 C C . TYR A 1 98 ? 17.204 2.204 -27.613 1.00 78.94 98 TYR A C 1
ATOM 748 O O . TYR A 1 98 ? 17.206 2.380 -26.396 1.00 78.94 98 TYR A O 1
ATOM 756 N N . ILE A 1 99 ? 16.875 3.180 -28.474 1.00 83.06 99 ILE A N 1
ATOM 757 C CA . ILE A 1 99 ? 16.431 4.519 -28.034 1.00 83.06 99 ILE A CA 1
ATOM 758 C C . ILE A 1 99 ? 15.219 4.388 -27.109 1.00 83.06 99 ILE A C 1
ATOM 760 O O . ILE A 1 99 ? 15.177 5.006 -26.045 1.00 83.06 99 ILE A O 1
ATOM 764 N N . SER A 1 100 ? 14.251 3.548 -27.486 1.00 86.50 100 SER A N 1
ATOM 765 C CA . SER A 1 100 ? 13.072 3.308 -26.655 1.00 86.50 100 SER A CA 1
ATOM 766 C C . SER A 1 100 ? 13.436 2.693 -25.300 1.00 86.50 100 SER A C 1
ATOM 768 O O . SER A 1 100 ? 12.844 3.062 -24.287 1.00 86.50 100 SER A O 1
ATOM 770 N N . TRP A 1 101 ? 14.425 1.796 -25.238 1.00 85.38 101 TRP A N 1
ATOM 771 C CA . TRP A 1 101 ? 14.835 1.185 -23.973 1.00 85.38 101 TRP A CA 1
ATOM 772 C C . TRP A 1 101 ? 15.586 2.157 -23.077 1.00 85.38 101 TRP A C 1
ATOM 774 O O . TRP A 1 101 ? 15.279 2.211 -21.894 1.00 85.38 101 TRP A O 1
ATOM 784 N N . ASP A 1 102 ? 16.523 2.947 -23.605 1.00 84.69 102 ASP A N 1
ATOM 785 C CA . ASP A 1 102 ? 17.221 3.962 -22.805 1.00 84.69 102 ASP A CA 1
ATOM 786 C C . ASP A 1 102 ? 16.243 5.002 -22.252 1.00 84.69 102 ASP A C 1
ATOM 788 O O . ASP A 1 102 ? 16.291 5.313 -21.062 1.00 84.69 102 ASP A O 1
ATOM 792 N N . TYR A 1 103 ? 15.283 5.452 -23.068 1.00 89.88 103 TYR A N 1
ATOM 793 C CA . TYR A 1 103 ? 14.215 6.336 -22.608 1.00 89.88 103 TYR A CA 1
ATOM 794 C C . TYR A 1 103 ? 13.427 5.714 -21.449 1.00 89.88 103 TYR A C 1
ATOM 796 O O . TYR A 1 103 ? 13.350 6.303 -20.372 1.00 89.88 103 TYR A O 1
ATOM 804 N N . ASN A 1 104 ? 12.882 4.508 -21.638 1.00 91.25 104 ASN A N 1
ATOM 805 C CA . ASN A 1 104 ? 12.097 3.838 -20.600 1.00 91.25 104 ASN A CA 1
ATOM 806 C C . ASN A 1 104 ? 12.927 3.566 -19.341 1.00 91.25 104 ASN A C 1
ATOM 808 O O . ASN A 1 104 ? 12.446 3.773 -18.234 1.00 91.25 104 ASN A O 1
ATOM 812 N N . TYR A 1 105 ? 14.191 3.177 -19.489 1.00 88.94 105 TYR A N 1
ATOM 813 C CA . TYR A 1 105 ? 15.087 2.954 -18.363 1.00 88.94 105 TYR A CA 1
ATOM 814 C C . TYR A 1 105 ? 15.322 4.230 -17.549 1.00 88.94 105 TYR A C 1
ATOM 816 O O . TYR A 1 105 ? 15.147 4.231 -16.330 1.00 88.94 105 TYR A O 1
ATOM 824 N N . ARG A 1 106 ? 15.651 5.340 -18.219 1.00 89.44 106 ARG A N 1
ATOM 825 C CA . ARG A 1 106 ? 15.880 6.638 -17.567 1.00 89.44 106 ARG A CA 1
ATOM 826 C C . ARG A 1 106 ? 14.638 7.185 -16.878 1.00 89.44 106 ARG A C 1
ATOM 828 O O . ARG A 1 106 ? 14.783 7.863 -15.869 1.00 89.44 106 ARG A O 1
ATOM 835 N N . GLN A 1 107 ? 13.445 6.907 -17.406 1.00 94.06 107 GLN A N 1
ATOM 836 C CA . GLN A 1 107 ? 12.190 7.277 -16.748 1.00 94.06 107 GLN A CA 1
ATOM 837 C C . GLN A 1 107 ? 11.876 6.356 -15.563 1.00 94.06 107 GLN A C 1
ATOM 839 O O . GLN A 1 107 ? 11.456 6.825 -14.510 1.00 94.06 107 GLN A O 1
ATOM 844 N N . ALA A 1 108 ? 12.124 5.051 -15.695 1.00 94.19 108 ALA A N 1
ATOM 845 C CA . ALA A 1 108 ? 11.812 4.075 -14.658 1.00 94.19 108 ALA A CA 1
ATOM 846 C C . ALA A 1 108 ? 12.612 4.294 -13.365 1.00 94.19 108 ALA A C 1
ATOM 848 O O . ALA A 1 108 ? 12.030 4.265 -12.284 1.00 94.19 108 ALA A O 1
ATOM 849 N N . VAL A 1 109 ? 13.925 4.539 -13.460 1.00 92.00 109 VAL A N 1
ATOM 850 C CA . VAL A 1 109 ? 14.819 4.676 -12.293 1.00 92.00 109 VAL A CA 1
ATOM 851 C C . VAL A 1 109 ? 14.318 5.698 -11.254 1.00 92.00 109 VAL A C 1
ATOM 853 O O . VAL A 1 109 ? 14.115 5.306 -10.102 1.00 92.00 109 VAL A O 1
ATOM 856 N N . PRO A 1 110 ? 14.089 6.982 -11.599 1.00 95.38 110 PRO A N 1
ATOM 857 C CA . PRO A 1 110 ? 13.628 7.970 -10.626 1.00 95.38 110 PRO A CA 1
ATOM 858 C C . PRO A 1 110 ? 12.211 7.680 -10.118 1.00 95.38 110 PRO A C 1
ATOM 860 O O . PRO A 1 110 ? 11.935 7.921 -8.946 1.00 95.38 110 PRO A O 1
ATOM 863 N N . LEU A 1 111 ? 11.325 7.130 -10.957 1.00 97.69 111 LEU A N 1
ATOM 864 C CA . LEU A 1 111 ? 9.958 6.788 -10.551 1.00 97.69 111 LEU A CA 1
ATOM 865 C C . LEU A 1 111 ? 9.937 5.641 -9.533 1.00 97.69 111 LEU A C 1
ATOM 867 O O . LEU A 1 111 ? 9.198 5.708 -8.551 1.00 97.69 111 LEU A O 1
ATOM 871 N N . VAL A 1 112 ? 10.763 4.607 -9.729 1.00 96.69 112 VAL A N 1
ATOM 872 C CA . VAL A 1 112 ? 10.906 3.504 -8.766 1.00 96.69 112 VAL A CA 1
ATOM 873 C C . VAL A 1 112 ? 11.427 4.022 -7.432 1.00 96.69 112 VAL A C 1
ATOM 875 O O . VAL A 1 112 ? 10.876 3.668 -6.393 1.00 96.69 112 VAL A O 1
ATOM 878 N N . GLU A 1 113 ? 12.443 4.885 -7.446 1.00 95.50 113 GLU A N 1
ATOM 879 C CA . GLU A 1 113 ? 12.999 5.448 -6.215 1.00 95.50 113 GLU A CA 1
ATOM 880 C C . GLU A 1 113 ? 11.984 6.346 -5.490 1.00 95.50 113 GLU A C 1
ATOM 882 O O . GLU A 1 113 ? 11.789 6.222 -4.281 1.00 95.50 113 GLU A O 1
ATOM 887 N N . GLN A 1 114 ? 11.258 7.191 -6.225 1.00 96.88 114 GLN A N 1
ATOM 888 C CA . GLN A 1 114 ? 10.218 8.041 -5.650 1.00 96.88 114 GLN A CA 1
ATOM 889 C C . GLN A 1 114 ? 9.068 7.219 -5.046 1.00 96.88 114 GLN A C 1
ATOM 891 O O . GLN A 1 114 ? 8.633 7.492 -3.924 1.00 96.88 114 GLN A O 1
ATOM 896 N N . ALA A 1 115 ? 8.588 6.189 -5.753 1.00 97.62 115 ALA A N 1
ATOM 897 C CA . ALA A 1 115 ? 7.574 5.276 -5.228 1.00 97.62 115 ALA A CA 1
ATOM 898 C C . ALA A 1 115 ? 8.074 4.571 -3.961 1.00 97.62 115 ALA A C 1
ATOM 900 O O . ALA A 1 115 ? 7.356 4.499 -2.963 1.00 97.62 115 ALA A O 1
ATOM 901 N N . LYS A 1 116 ? 9.327 4.109 -3.969 1.00 96.88 116 LYS A N 1
ATOM 902 C CA . LYS A 1 116 ? 9.957 3.425 -2.839 1.00 96.88 116 LYS A CA 1
ATOM 903 C C . LYS A 1 116 ? 10.007 4.296 -1.592 1.00 96.88 116 LYS A C 1
ATOM 905 O O . LYS A 1 116 ? 9.719 3.795 -0.506 1.00 96.88 116 LYS A O 1
ATOM 910 N N . GLN A 1 117 ? 10.339 5.576 -1.726 1.00 95.94 117 GLN A N 1
ATOM 911 C CA . GLN A 1 117 ? 10.362 6.508 -0.598 1.00 95.94 117 GLN A CA 1
ATOM 912 C C . GLN A 1 117 ? 8.972 6.659 0.030 1.00 95.94 117 GLN A C 1
ATOM 914 O O . GLN A 1 117 ? 8.819 6.453 1.235 1.00 95.94 117 GLN A O 1
ATOM 919 N N . LEU A 1 118 ? 7.949 6.915 -0.790 1.00 96.50 118 LEU A N 1
ATOM 920 C CA . LEU A 1 118 ? 6.578 7.114 -0.312 1.00 96.50 118 LEU A CA 1
ATOM 921 C C . LEU A 1 118 ? 5.953 5.840 0.280 1.00 96.50 118 LEU A C 1
ATOM 923 O O . LEU A 1 118 ? 5.222 5.916 1.262 1.00 96.50 118 LEU A O 1
ATOM 927 N N . ILE A 1 119 ? 6.251 4.663 -0.280 1.00 96.81 119 ILE A N 1
ATOM 928 C CA . ILE A 1 119 ? 5.736 3.374 0.217 1.00 96.81 119 ILE A CA 1
ATOM 929 C C . ILE A 1 119 ? 6.452 2.944 1.499 1.00 96.81 119 ILE A C 1
ATOM 931 O O . ILE A 1 119 ? 5.869 2.264 2.344 1.00 96.81 119 ILE A O 1
ATOM 935 N N . ASN A 1 120 ? 7.733 3.286 1.657 1.00 95.31 120 ASN A N 1
ATOM 936 C CA . ASN A 1 120 ? 8.492 2.869 2.832 1.00 95.31 120 ASN A CA 1
ATOM 937 C C . ASN A 1 120 ? 8.261 3.738 4.055 1.00 95.31 120 ASN A C 1
ATOM 939 O O . ASN A 1 120 ? 8.369 3.219 5.165 1.00 95.31 120 ASN A O 1
ATOM 943 N N . GLN A 1 121 ? 7.942 5.011 3.856 1.00 93.81 121 GLN A N 1
ATOM 944 C CA . GLN A 1 121 ? 7.703 5.961 4.935 1.00 93.81 121 GLN A CA 1
ATOM 945 C C . GLN A 1 121 ? 6.421 6.765 4.669 1.00 93.81 121 GLN A C 1
ATOM 947 O O . GLN A 1 121 ? 6.482 7.985 4.513 1.00 93.81 121 GLN A O 1
ATOM 952 N N . PRO A 1 122 ? 5.252 6.103 4.578 1.00 95.19 122 PRO A N 1
ATOM 953 C CA . PRO A 1 122 ? 4.000 6.807 4.362 1.00 95.19 122 PRO A CA 1
ATOM 954 C C . PRO A 1 122 ? 3.609 7.564 5.635 1.00 95.19 122 PRO A C 1
ATOM 956 O O . PRO A 1 122 ? 3.610 6.996 6.726 1.00 95.19 122 PRO A O 1
ATOM 959 N N . THR A 1 123 ? 3.248 8.840 5.502 1.00 94.12 123 THR A N 1
ATOM 960 C CA . THR A 1 123 ? 2.720 9.625 6.633 1.00 94.12 123 THR A CA 1
ATOM 961 C C . THR A 1 123 ? 1.197 9.651 6.640 1.00 94.12 123 THR A C 1
ATOM 963 O O . THR A 1 123 ? 0.570 9.727 7.694 1.00 94.12 123 THR A O 1
ATOM 966 N N . THR A 1 124 ? 0.592 9.538 5.458 1.00 95.94 124 THR A N 1
ATOM 967 C CA . THR A 1 124 ? -0.854 9.545 5.252 1.00 95.94 124 THR A CA 1
ATOM 968 C C . THR A 1 124 ? -1.273 8.468 4.251 1.00 95.94 124 THR A C 1
ATOM 970 O O . THR A 1 124 ? -0.482 8.023 3.418 1.00 95.94 124 THR A O 1
ATOM 973 N N . PHE A 1 125 ? -2.551 8.075 4.268 1.00 96.12 125 PHE A N 1
ATOM 974 C CA . PHE A 1 125 ? -3.095 7.186 3.232 1.00 96.12 125 PHE A CA 1
ATOM 975 C C . PHE A 1 125 ? -3.066 7.823 1.832 1.00 96.12 125 PHE A C 1
ATOM 977 O O . PHE A 1 125 ? -2.899 7.115 0.842 1.00 96.12 125 PHE A O 1
ATOM 984 N N . ALA A 1 126 ? -3.144 9.155 1.744 1.00 96.00 126 ALA A N 1
ATOM 985 C CA . ALA A 1 126 ? -3.016 9.875 0.480 1.00 96.00 126 ALA A CA 1
ATOM 986 C C . ALA A 1 126 ? -1.607 9.739 -0.129 1.00 96.00 126 ALA A C 1
ATOM 988 O O . ALA A 1 126 ? -1.472 9.689 -1.354 1.00 96.00 126 ALA A O 1
ATOM 989 N N . ASP A 1 127 ? -0.564 9.629 0.703 1.00 96.00 127 ASP A N 1
ATOM 990 C CA . ASP A 1 127 ? 0.796 9.357 0.227 1.00 96.00 127 ASP A CA 1
ATOM 991 C C . ASP A 1 127 ? 0.887 7.976 -0.421 1.00 96.00 127 ASP A C 1
ATOM 993 O O . ASP A 1 127 ? 1.516 7.840 -1.468 1.00 96.00 127 ASP A O 1
ATOM 997 N N . LEU A 1 128 ? 0.216 6.968 0.148 1.00 96.88 128 LEU A N 1
ATOM 998 C CA . LEU A 1 128 ? 0.155 5.616 -0.417 1.00 96.88 128 LEU A CA 1
ATOM 999 C C . LEU A 1 128 ? -0.597 5.589 -1.755 1.00 96.88 128 LEU A C 1
ATOM 1001 O O . LEU A 1 128 ? -0.139 4.945 -2.701 1.00 96.88 128 LEU A O 1
ATOM 1005 N N . ASP A 1 129 ? -1.703 6.328 -1.873 1.00 96.31 129 ASP A N 1
ATOM 1006 C CA . ASP A 1 129 ? -2.442 6.457 -3.135 1.00 96.31 129 ASP A CA 1
ATOM 1007 C C . ASP A 1 129 ? -1.604 7.169 -4.211 1.00 96.31 129 ASP A C 1
ATOM 1009 O O . ASP A 1 129 ? -1.537 6.719 -5.361 1.00 96.31 129 ASP A O 1
ATOM 1013 N N . ARG A 1 130 ? -0.885 8.237 -3.838 1.00 97.25 130 ARG A N 1
ATOM 1014 C CA . ARG A 1 130 ? 0.079 8.903 -4.728 1.00 97.25 130 ARG A CA 1
ATOM 1015 C C . ARG A 1 130 ? 1.197 7.948 -5.140 1.00 97.25 130 ARG A C 1
ATOM 1017 O O . ARG A 1 130 ? 1.539 7.880 -6.321 1.00 97.25 130 ARG A O 1
AT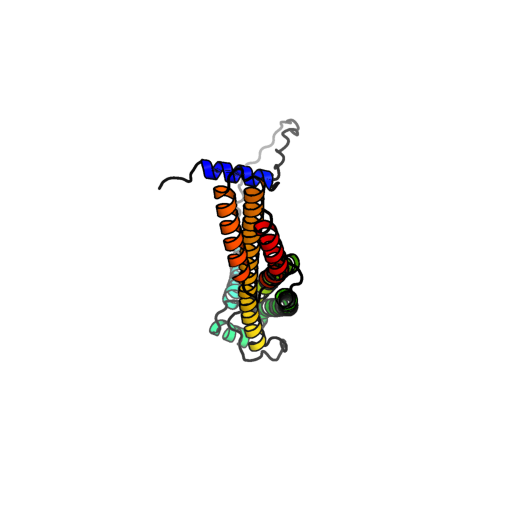OM 1024 N N . ALA A 1 131 ? 1.742 7.193 -4.190 1.00 97.25 131 ALA A N 1
ATOM 1025 C CA . ALA A 1 131 ? 2.812 6.245 -4.448 1.00 97.25 131 ALA A CA 1
ATOM 1026 C C . ALA A 1 131 ? 2.374 5.128 -5.396 1.00 97.25 131 ALA A C 1
ATOM 1028 O O . ALA A 1 131 ? 3.135 4.758 -6.283 1.00 97.25 131 ALA A O 1
ATOM 1029 N N . LYS A 1 132 ? 1.131 4.645 -5.278 1.00 98.00 132 LYS A N 1
ATOM 1030 C CA . LYS A 1 132 ? 0.532 3.697 -6.226 1.00 98.00 132 LYS A CA 1
ATOM 1031 C C . LYS A 1 132 ? 0.487 4.266 -7.645 1.00 98.00 132 LYS A C 1
ATOM 1033 O O . LYS A 1 132 ? 0.824 3.565 -8.596 1.00 98.00 132 LYS A O 1
ATOM 1038 N N . GLY A 1 133 ? 0.100 5.534 -7.795 1.00 97.94 133 GLY A N 1
ATOM 1039 C CA . GLY A 1 133 ? 0.113 6.219 -9.089 1.00 97.94 133 GLY A CA 1
ATOM 1040 C C . GLY A 1 133 ? 1.509 6.258 -9.716 1.00 97.94 133 GLY A C 1
ATOM 1041 O O . GLY A 1 133 ? 1.673 5.889 -10.878 1.00 97.94 133 GLY A O 1
ATOM 1042 N N . ILE A 1 134 ? 2.520 6.635 -8.931 1.00 98.19 134 ILE A N 1
ATOM 1043 C CA . ILE A 1 134 ? 3.925 6.687 -9.370 1.00 98.19 134 ILE A CA 1
ATOM 1044 C C . ILE A 1 134 ? 4.449 5.281 -9.685 1.00 98.19 134 ILE A C 1
ATOM 1046 O O . ILE A 1 134 ? 5.089 5.079 -10.714 1.00 98.19 134 ILE A O 1
ATOM 1050 N N . LEU A 1 135 ? 4.129 4.288 -8.852 1.00 98.12 135 LEU A N 1
ATOM 1051 C CA . LEU A 1 135 ? 4.525 2.900 -9.069 1.00 98.12 135 LEU A CA 1
ATOM 1052 C C . LEU A 1 135 ? 3.940 2.340 -10.370 1.00 98.12 135 LEU A C 1
ATOM 1054 O O . LEU A 1 135 ? 4.644 1.648 -11.096 1.00 98.12 135 LEU A O 1
ATOM 1058 N N . ASN A 1 136 ? 2.693 2.675 -10.709 1.00 98.12 136 ASN A N 1
ATOM 1059 C CA . ASN A 1 136 ? 2.084 2.268 -11.979 1.00 98.12 136 ASN A CA 1
ATOM 1060 C C . ASN A 1 136 ? 2.801 2.889 -13.192 1.00 98.12 136 ASN A C 1
ATOM 1062 O O . ASN A 1 136 ? 2.994 2.220 -14.211 1.00 98.12 136 ASN A O 1
ATOM 1066 N N . GLN A 1 137 ? 3.233 4.150 -13.086 1.00 97.75 137 GLN A N 1
ATOM 1067 C CA . GLN A 1 137 ? 4.050 4.791 -14.124 1.00 97.75 137 GLN A CA 1
ATOM 1068 C C . GLN A 1 137 ? 5.413 4.103 -14.242 1.00 97.75 137 GLN A C 1
ATOM 1070 O O . GLN A 1 137 ? 5.830 3.735 -15.340 1.00 97.75 137 GLN A O 1
ATOM 1075 N N . ALA A 1 138 ? 6.070 3.846 -13.107 1.00 97.06 138 ALA A N 1
ATOM 1076 C CA . ALA A 1 138 ? 7.331 3.117 -13.055 1.00 97.06 138 ALA A CA 1
ATOM 1077 C C . ALA A 1 138 ? 7.203 1.734 -13.711 1.00 97.06 138 ALA A C 1
ATOM 1079 O O . ALA A 1 138 ? 7.988 1.386 -14.590 1.00 97.06 138 ALA A O 1
ATOM 1080 N N . LYS A 1 139 ? 6.166 0.974 -13.341 1.00 96.56 139 LYS A N 1
ATOM 1081 C CA . LYS A 1 139 ? 5.857 -0.350 -13.885 1.00 96.56 139 LYS A CA 1
ATOM 1082 C C . LYS A 1 139 ? 5.703 -0.321 -15.400 1.00 96.56 139 LYS A C 1
ATOM 1084 O O . LYS A 1 139 ? 6.318 -1.139 -16.071 1.00 96.56 139 LYS A O 1
ATOM 1089 N N . THR A 1 140 ? 4.975 0.659 -15.935 1.00 96.50 140 THR A N 1
ATOM 1090 C CA . THR A 1 140 ? 4.800 0.827 -17.388 1.00 96.50 140 THR A CA 1
ATOM 1091 C C . THR A 1 140 ? 6.151 0.920 -18.104 1.00 96.50 140 THR A C 1
ATOM 1093 O O . THR A 1 140 ? 6.386 0.223 -19.091 1.00 96.50 140 THR A O 1
ATOM 1096 N N . HIS A 1 141 ? 7.078 1.723 -17.577 1.00 94.62 141 HIS A N 1
ATOM 1097 C CA . HIS A 1 141 ? 8.418 1.856 -18.148 1.00 94.62 141 HIS A CA 1
ATOM 1098 C C . HIS A 1 141 ? 9.286 0.602 -17.947 1.00 94.62 141 HIS A C 1
ATOM 1100 O O . HIS A 1 141 ? 10.014 0.201 -18.852 1.00 94.62 141 HIS A O 1
ATOM 1106 N N . VAL A 1 142 ? 9.191 -0.060 -16.793 1.00 92.75 142 VAL A N 1
ATOM 1107 C CA . VAL A 1 142 ? 9.930 -1.298 -16.487 1.00 92.75 142 VAL A CA 1
ATOM 1108 C C . VAL A 1 142 ? 9.459 -2.489 -17.335 1.00 92.75 142 VAL A C 1
ATOM 1110 O O . VAL A 1 142 ? 10.251 -3.366 -17.702 1.00 92.75 142 VAL A O 1
ATOM 1113 N N . GLU A 1 143 ? 8.173 -2.555 -17.657 1.00 91.56 143 GLU A N 1
ATOM 1114 C CA . GLU A 1 143 ? 7.586 -3.597 -18.503 1.00 91.56 143 GLU A CA 1
ATOM 1115 C C . GLU A 1 143 ? 7.869 -3.364 -19.990 1.00 91.56 143 GLU A C 1
ATOM 1117 O O . GLU A 1 143 ? 8.025 -4.333 -20.732 1.00 91.56 143 GLU A O 1
ATOM 1122 N N . ALA A 1 144 ? 8.035 -2.106 -20.412 1.00 90.31 144 ALA A N 1
ATOM 1123 C CA . ALA A 1 144 ? 8.459 -1.758 -21.770 1.00 90.31 144 ALA A CA 1
ATOM 1124 C C . ALA A 1 144 ? 9.900 -2.203 -22.095 1.00 90.31 144 ALA A C 1
ATOM 1126 O O . ALA A 1 144 ? 10.291 -2.268 -23.264 1.00 90.31 144 ALA A O 1
ATOM 1127 N N . LEU A 1 145 ? 10.703 -2.520 -21.076 1.00 86.56 145 LEU A N 1
ATOM 1128 C CA . LEU A 1 145 ? 12.053 -3.045 -21.243 1.00 86.56 145 LEU A CA 1
ATOM 1129 C C . LEU A 1 145 ? 12.035 -4.558 -21.548 1.00 86.56 145 LEU A C 1
ATOM 1131 O O . LEU A 1 145 ? 11.260 -5.318 -20.953 1.00 86.56 145 LEU A O 1
ATOM 1135 N N . PRO A 1 146 ? 12.914 -5.042 -22.443 1.00 80.44 146 PRO A N 1
ATOM 1136 C CA . PRO A 1 146 ? 12.953 -6.449 -22.817 1.00 80.44 146 PRO A CA 1
ATOM 1137 C C . PRO A 1 146 ? 13.354 -7.334 -21.630 1.00 80.44 146 PRO A C 1
ATOM 1139 O O . PRO A 1 146 ? 14.234 -6.998 -20.844 1.00 80.44 146 PRO A O 1
ATOM 1142 N N . VAL A 1 147 ? 12.720 -8.507 -21.521 1.00 74.31 147 VAL A N 1
ATOM 1143 C CA . VAL A 1 147 ? 12.990 -9.488 -20.450 1.00 74.31 147 VAL A CA 1
ATOM 1144 C C . VAL A 1 147 ? 14.402 -10.072 -20.560 1.00 74.31 147 VAL A C 1
ATOM 1146 O O . VAL A 1 147 ? 15.052 -10.321 -19.549 1.00 74.31 147 VAL A O 1
ATOM 1149 N N . LEU A 1 148 ? 14.877 -10.270 -21.791 1.00 67.06 148 LEU A N 1
ATOM 1150 C CA . LEU A 1 148 ? 16.201 -10.795 -22.098 1.00 67.06 148 LEU A CA 1
ATOM 1151 C C . LEU A 1 148 ? 17.065 -9.652 -22.632 1.00 67.06 148 LEU A C 1
ATOM 1153 O O . LEU A 1 148 ? 16.936 -9.250 -23.792 1.00 67.06 148 LEU A O 1
ATOM 1157 N N . PHE A 1 149 ? 17.934 -9.120 -21.775 1.00 63.84 149 PHE A N 1
ATOM 1158 C CA . PHE A 1 149 ? 19.005 -8.234 -22.212 1.00 63.84 149 PHE A CA 1
ATOM 1159 C C . PHE A 1 149 ? 20.218 -9.068 -22.623 1.00 63.84 149 PHE A C 1
ATOM 1161 O O . PHE A 1 149 ? 20.623 -9.953 -21.866 1.00 63.84 149 PHE A O 1
ATOM 1168 N N . PRO A 1 150 ? 20.834 -8.799 -23.785 1.00 58.69 150 PRO A N 1
ATOM 1169 C CA . PRO A 1 150 ? 22.145 -9.356 -24.072 1.00 58.69 150 PRO A CA 1
ATOM 1170 C C . PRO A 1 150 ? 23.133 -8.833 -23.018 1.00 58.69 150 PRO A C 1
ATOM 1172 O O . PRO A 1 150 ? 23.308 -7.625 -22.876 1.00 58.69 150 PRO A O 1
ATOM 1175 N N . SER A 1 151 ? 23.770 -9.735 -22.261 1.00 55.19 151 SER A N 1
ATOM 1176 C CA . SER A 1 151 ? 24.747 -9.358 -21.223 1.00 55.19 151 SER A CA 1
ATOM 1177 C C . SER A 1 151 ? 26.072 -8.855 -21.809 1.00 55.19 151 SER A C 1
ATOM 1179 O O . SER A 1 151 ? 26.950 -8.391 -21.085 1.00 55.19 151 SER A O 1
ATOM 1181 N N . HIS A 1 152 ? 26.239 -8.954 -23.129 1.00 52.66 152 HIS A N 1
ATOM 1182 C CA . HIS A 1 152 ? 27.457 -8.593 -23.836 1.00 52.66 152 HIS A CA 1
ATOM 1183 C C . HIS A 1 152 ? 27.271 -7.188 -24.402 1.00 52.66 152 HIS A C 1
ATOM 1185 O O . HIS A 1 152 ? 26.524 -6.971 -25.356 1.00 52.66 152 HIS A O 1
ATOM 1191 N N . SER A 1 153 ? 27.919 -6.222 -23.753 1.00 48.06 153 SER A N 1
ATOM 1192 C CA . SER A 1 153 ? 27.803 -4.803 -24.060 1.00 48.06 153 SER A CA 1
ATOM 1193 C C . SER A 1 153 ? 28.033 -4.531 -25.549 1.00 48.06 153 SER A C 1
ATOM 1195 O O . SER A 1 153 ? 29.143 -4.712 -26.060 1.00 48.06 153 SER A O 1
ATOM 1197 N N . THR A 1 154 ? 27.035 -3.978 -26.233 1.00 51.88 154 THR A N 1
ATOM 1198 C CA . THR A 1 154 ? 27.287 -3.107 -27.383 1.00 51.88 154 THR A CA 1
ATOM 1199 C C . THR A 1 154 ? 28.048 -1.891 -26.868 1.00 51.88 154 THR A C 1
ATOM 1201 O O . THR A 1 154 ? 27.459 -0.907 -26.423 1.00 51.88 154 THR A O 1
ATOM 1204 N N . ARG A 1 155 ? 29.380 -1.996 -26.892 1.00 52.94 155 ARG A N 1
ATOM 1205 C CA . ARG A 1 155 ? 30.366 -1.040 -26.358 1.00 52.94 155 ARG A CA 1
ATOM 1206 C C . ARG A 1 155 ? 30.219 0.390 -26.895 1.00 52.94 155 ARG A C 1
ATOM 1208 O O . ARG A 1 155 ? 30.905 1.275 -26.409 1.00 52.94 155 ARG A O 1
ATOM 1215 N N . TRP A 1 156 ? 29.391 0.599 -27.916 1.00 51.03 156 TRP A N 1
ATOM 1216 C CA . TRP A 1 156 ? 29.392 1.808 -28.733 1.00 51.03 156 TRP A CA 1
ATOM 1217 C C . TRP A 1 156 ? 28.399 2.889 -28.290 1.00 51.03 156 TRP A C 1
ATOM 1219 O O . TRP A 1 156 ? 28.599 4.034 -28.671 1.00 51.03 156 TRP A O 1
ATOM 1229 N N . TYR A 1 157 ? 27.367 2.578 -27.491 1.00 53.53 157 TYR A N 1
ATOM 1230 C CA . TYR A 1 157 ? 26.307 3.571 -27.222 1.00 53.53 157 TYR A CA 1
ATOM 1231 C C . TYR A 1 157 ? 25.633 3.503 -25.833 1.00 53.53 157 TYR A C 1
ATOM 1233 O O . TYR A 1 157 ? 24.900 4.425 -25.487 1.00 53.53 157 TYR A O 1
ATOM 1241 N N . TRP A 1 158 ? 25.865 2.470 -25.007 1.00 59.59 158 TRP A N 1
ATOM 1242 C CA . TRP A 1 158 ? 25.006 2.206 -23.834 1.00 59.59 158 TRP A CA 1
ATOM 1243 C C . TRP A 1 158 ? 25.817 1.686 -22.637 1.00 59.59 158 TRP A C 1
ATOM 1245 O O . TRP A 1 158 ? 26.009 0.484 -22.472 1.00 59.59 158 TRP A O 1
ATOM 1255 N N . HIS A 1 159 ? 26.324 2.592 -21.797 1.00 54.06 159 HIS A N 1
ATOM 1256 C CA . HIS A 1 159 ? 27.143 2.238 -20.622 1.00 54.06 159 HIS A CA 1
ATOM 1257 C C . HIS A 1 159 ? 26.354 2.188 -19.304 1.00 54.06 159 HIS A C 1
ATOM 1259 O O . HIS A 1 159 ? 26.911 1.807 -18.281 1.00 54.06 159 HIS A O 1
ATOM 1265 N N . GLN A 1 160 ? 25.081 2.597 -19.302 1.00 59.91 160 GLN A N 1
ATOM 1266 C CA . GLN A 1 160 ? 24.301 2.789 -18.067 1.00 59.91 160 GLN A CA 1
ATOM 1267 C C . GLN A 1 160 ? 23.199 1.743 -17.851 1.00 59.91 160 GLN A C 1
ATOM 1269 O O . GLN A 1 160 ? 22.554 1.737 -16.807 1.00 59.91 160 GLN A O 1
ATOM 1274 N N . LEU A 1 161 ? 22.983 0.857 -18.824 1.00 65.31 161 LEU A N 1
ATOM 1275 C CA . LEU A 1 161 ? 21.922 -0.141 -18.796 1.00 65.31 161 LEU A CA 1
ATOM 1276 C C . LEU A 1 161 ? 22.492 -1.474 -18.297 1.00 65.31 161 LEU A C 1
ATOM 1278 O O . LEU A 1 161 ? 23.028 -2.261 -19.075 1.00 65.31 161 LEU A O 1
ATOM 1282 N N . SER A 1 162 ? 22.427 -1.702 -16.986 1.00 70.88 162 SER A N 1
ATOM 1283 C CA . SER A 1 162 ? 22.868 -2.958 -16.371 1.00 70.88 162 SER A CA 1
ATOM 1284 C C . SER A 1 162 ? 21.696 -3.929 -16.220 1.00 70.88 162 SER A C 1
ATOM 1286 O O . SER A 1 162 ? 20.646 -3.573 -15.680 1.00 70.88 162 SER A O 1
ATOM 1288 N N . PHE A 1 163 ? 21.883 -5.179 -16.658 1.00 73.69 163 PHE A N 1
ATOM 1289 C CA . PHE A 1 163 ? 20.882 -6.236 -16.479 1.00 73.69 163 PHE A CA 1
ATOM 1290 C C . PHE A 1 163 ? 20.562 -6.480 -14.999 1.00 73.69 163 PHE A C 1
ATOM 1292 O O . PHE A 1 163 ? 19.399 -6.667 -14.644 1.00 73.69 163 PHE A O 1
ATOM 1299 N N . ASP A 1 164 ? 21.567 -6.401 -14.126 1.00 78.31 164 ASP A N 1
ATOM 1300 C CA . ASP A 1 164 ? 21.375 -6.584 -12.686 1.00 78.31 164 ASP A CA 1
ATOM 1301 C C . ASP A 1 164 ? 20.547 -5.446 -12.082 1.00 78.31 164 ASP A C 1
ATOM 1303 O O . ASP A 1 164 ? 19.646 -5.689 -11.275 1.00 78.31 164 ASP A O 1
ATOM 1307 N N . GLN A 1 165 ? 20.787 -4.205 -12.519 1.00 80.81 165 GLN A N 1
ATOM 1308 C CA . GLN A 1 165 ? 19.988 -3.048 -12.099 1.00 80.81 165 GLN A CA 1
ATOM 1309 C C . GLN A 1 165 ? 18.538 -3.194 -12.561 1.00 80.81 165 GLN A C 1
ATOM 1311 O O . GLN A 1 165 ? 17.614 -2.946 -11.791 1.00 80.81 165 GLN A O 1
ATOM 1316 N N . PHE A 1 166 ? 18.324 -3.671 -13.787 1.00 83.75 166 PHE A N 1
ATOM 1317 C CA . PHE A 1 166 ? 16.989 -3.931 -14.308 1.00 83.75 166 PHE A CA 1
ATOM 1318 C C . PHE A 1 166 ? 16.249 -5.042 -13.553 1.00 83.75 166 PHE A C 1
ATOM 1320 O O . PHE A 1 166 ? 15.086 -4.870 -13.180 1.00 83.75 166 PHE A O 1
ATOM 1327 N N . ARG A 1 167 ? 16.919 -6.168 -13.283 1.00 85.25 167 ARG A N 1
ATOM 1328 C CA . ARG A 1 167 ? 16.356 -7.262 -12.482 1.00 85.25 167 ARG A CA 1
ATOM 1329 C C . ARG A 1 167 ? 15.962 -6.769 -11.090 1.00 85.25 167 ARG A C 1
ATOM 1331 O O . ARG A 1 167 ? 14.840 -7.018 -10.658 1.00 85.25 167 ARG A O 1
ATOM 1338 N N . THR A 1 168 ? 16.853 -6.024 -10.439 1.00 88.44 168 THR A N 1
ATOM 1339 C CA . THR A 1 168 ? 16.612 -5.424 -9.118 1.00 88.44 168 THR A CA 1
ATOM 1340 C C . THR A 1 168 ? 15.427 -4.459 -9.153 1.00 88.44 168 THR A C 1
ATOM 1342 O O . THR A 1 168 ? 14.603 -4.449 -8.245 1.00 88.44 168 THR A O 1
ATOM 1345 N N . MET A 1 169 ? 15.295 -3.672 -10.221 1.00 90.44 169 MET A N 1
ATOM 1346 C CA . MET A 1 169 ? 14.188 -2.734 -10.401 1.00 90.44 169 MET A CA 1
ATOM 1347 C C . MET A 1 169 ? 12.842 -3.456 -10.525 1.00 90.44 169 MET A C 1
ATOM 1349 O O . MET A 1 169 ? 11.882 -3.079 -9.856 1.00 90.44 169 MET A O 1
ATOM 1353 N N . ARG A 1 170 ? 12.777 -4.529 -11.323 1.00 91.88 170 ARG A N 1
ATOM 1354 C CA . ARG A 1 170 ? 11.582 -5.381 -11.441 1.00 91.88 170 ARG A CA 1
ATOM 1355 C C . ARG A 1 170 ? 11.197 -6.025 -10.120 1.00 91.88 170 ARG A C 1
ATOM 1357 O O . ARG A 1 170 ? 10.027 -6.003 -9.747 1.00 91.88 170 ARG A O 1
ATOM 1364 N N . GLU A 1 171 ? 12.180 -6.570 -9.414 1.00 93.94 171 GLU A N 1
ATOM 1365 C CA . GLU A 1 171 ? 11.968 -7.145 -8.091 1.00 93.94 171 GLU A CA 1
ATOM 1366 C C . GLU A 1 171 ? 11.438 -6.092 -7.110 1.00 93.94 171 GLU A C 1
ATOM 1368 O O . GLU A 1 171 ? 10.437 -6.326 -6.436 1.00 93.94 171 GLU A O 1
ATOM 1373 N N . SER A 1 172 ? 12.042 -4.901 -7.094 1.00 95.06 172 SER A N 1
ATOM 1374 C CA . SER A 1 172 ? 11.604 -3.794 -6.244 1.00 95.06 172 SER A CA 1
ATOM 1375 C C . SER A 1 172 ? 10.172 -3.360 -6.556 1.00 95.06 172 SER A C 1
ATOM 1377 O O . SER A 1 172 ? 9.424 -3.077 -5.624 1.00 95.06 172 SER A O 1
ATOM 1379 N N . VAL A 1 173 ? 9.770 -3.309 -7.832 1.00 96.88 173 VAL A N 1
ATOM 1380 C CA . VAL A 1 173 ? 8.381 -3.013 -8.222 1.00 96.88 173 VAL A CA 1
ATOM 1381 C C . VAL A 1 173 ? 7.434 -4.068 -7.653 1.00 96.88 173 VAL A C 1
ATOM 1383 O O . VAL A 1 173 ? 6.475 -3.705 -6.978 1.00 96.88 173 VAL A O 1
ATOM 1386 N N . GLY A 1 174 ? 7.739 -5.357 -7.828 1.00 97.00 174 GLY A N 1
ATOM 1387 C CA . GLY A 1 174 ? 6.906 -6.440 -7.294 1.00 97.00 174 GLY A CA 1
ATOM 1388 C C . GLY A 1 174 ? 6.794 -6.423 -5.764 1.00 97.00 174 GLY A C 1
ATOM 1389 O O . GLY A 1 174 ? 5.704 -6.582 -5.214 1.00 97.00 174 GLY A O 1
ATOM 1390 N N . GLN A 1 175 ? 7.897 -6.163 -5.056 1.00 97.56 175 GLN A N 1
ATOM 1391 C CA . GLN A 1 175 ? 7.893 -6.024 -3.594 1.00 97.56 175 GLN A CA 1
ATOM 1392 C C . GLN A 1 175 ? 7.033 -4.836 -3.133 1.00 97.56 175 GLN A C 1
ATOM 1394 O O . GLN A 1 175 ? 6.272 -4.948 -2.170 1.00 97.56 175 GLN A O 1
ATOM 1399 N N . MET A 1 176 ? 7.124 -3.701 -3.829 1.00 97.81 176 MET A N 1
ATOM 1400 C CA . MET A 1 176 ? 6.323 -2.513 -3.535 1.00 97.81 176 MET A CA 1
ATOM 1401 C C . MET A 1 176 ? 4.831 -2.725 -3.810 1.00 97.81 176 MET A C 1
ATOM 1403 O O . MET A 1 176 ? 4.008 -2.279 -3.013 1.00 97.81 176 MET A O 1
ATOM 1407 N N . GLU A 1 177 ? 4.470 -3.435 -4.883 1.00 97.69 177 GLU A N 1
ATOM 1408 C CA . GLU A 1 177 ? 3.078 -3.811 -5.164 1.00 97.69 177 GLU A CA 1
ATOM 1409 C C . GLU A 1 177 ? 2.498 -4.673 -4.039 1.00 97.69 177 GLU A C 1
ATOM 1411 O O . GLU A 1 177 ? 1.406 -4.391 -3.541 1.00 97.69 177 GLU A O 1
ATOM 1416 N N . ALA A 1 178 ? 3.250 -5.681 -3.587 1.00 97.44 178 ALA A N 1
ATOM 1417 C CA . ALA A 1 178 ? 2.841 -6.529 -2.472 1.00 97.44 178 ALA A CA 1
ATOM 1418 C C . ALA A 1 178 ? 2.661 -5.721 -1.176 1.00 97.44 178 ALA A C 1
ATOM 1420 O O . ALA A 1 178 ? 1.683 -5.915 -0.452 1.00 97.44 178 ALA A O 1
ATOM 1421 N N . LYS A 1 179 ? 3.566 -4.776 -0.898 1.00 97.19 179 LYS A N 1
ATOM 1422 C CA . LYS A 1 179 ? 3.463 -3.899 0.274 1.00 97.19 179 LYS A CA 1
ATOM 1423 C C . LYS A 1 179 ? 2.253 -2.965 0.198 1.00 97.19 179 LYS A C 1
ATOM 1425 O O . LYS A 1 179 ? 1.511 -2.870 1.169 1.00 97.19 179 LYS A O 1
ATOM 1430 N N . LEU A 1 180 ? 1.998 -2.332 -0.949 1.00 97.56 180 LEU A N 1
ATOM 1431 C CA . LEU A 1 180 ? 0.796 -1.512 -1.156 1.00 97.56 180 LEU A CA 1
ATOM 1432 C C . LEU A 1 180 ? -0.492 -2.323 -1.006 1.00 97.56 180 LEU A C 1
ATOM 1434 O O . LEU A 1 180 ? -1.476 -1.824 -0.462 1.00 97.56 180 LEU A O 1
ATOM 1438 N N . PHE A 1 181 ? -0.493 -3.573 -1.470 1.00 96.69 181 PHE A N 1
ATOM 1439 C CA . PHE A 1 181 ? -1.623 -4.473 -1.277 1.00 96.69 181 PHE A CA 1
ATOM 1440 C C . PHE A 1 181 ? -1.879 -4.741 0.213 1.00 96.69 181 PHE A C 1
ATOM 1442 O O . PHE A 1 181 ? -3.013 -4.610 0.673 1.00 96.69 181 PHE A O 1
ATOM 1449 N N . GLN A 1 182 ? -0.827 -5.040 0.984 1.00 96.31 182 GLN A N 1
ATOM 1450 C CA . GLN A 1 182 ? -0.929 -5.217 2.436 1.00 96.31 182 GLN A CA 1
ATOM 1451 C C . GLN A 1 182 ? -1.423 -3.947 3.141 1.00 96.31 182 GLN A C 1
ATOM 1453 O O . GLN A 1 182 ? -2.320 -4.028 3.975 1.00 96.31 182 GLN A O 1
ATOM 1458 N N . GLU A 1 183 ? -0.898 -2.774 2.777 1.00 97.31 183 GLU A N 1
ATOM 1459 C CA . GLU A 1 183 ? -1.354 -1.485 3.312 1.00 97.31 183 GLU A CA 1
ATOM 1460 C C . GLU A 1 183 ? -2.842 -1.247 3.040 1.00 97.31 183 GLU A C 1
ATOM 1462 O O . GLU A 1 183 ? -3.593 -0.877 3.943 1.00 97.31 183 GLU A O 1
ATOM 1467 N N . ARG A 1 184 ? -3.303 -1.514 1.812 1.00 96.62 184 ARG A N 1
ATOM 1468 C CA . ARG A 1 184 ? -4.710 -1.332 1.437 1.00 96.62 184 ARG A CA 1
ATOM 1469 C C . ARG A 1 184 ? -5.634 -2.279 2.196 1.00 96.62 184 ARG A C 1
ATOM 1471 O O . ARG A 1 184 ? -6.722 -1.873 2.616 1.00 96.62 184 ARG A O 1
ATOM 1478 N N . GLN A 1 185 ? -5.204 -3.523 2.388 1.00 96.00 185 GLN A N 1
ATOM 1479 C CA . GLN A 1 185 ? -5.942 -4.487 3.194 1.00 96.00 185 GLN A CA 1
ATOM 1480 C C . GLN A 1 185 ? -6.036 -4.016 4.650 1.00 96.00 185 GLN A C 1
ATOM 1482 O O . GLN A 1 185 ? -7.131 -3.972 5.205 1.00 96.00 185 GLN A O 1
ATOM 1487 N N . SER A 1 186 ? -4.922 -3.591 5.250 1.00 97.31 186 SER A N 1
ATOM 1488 C CA . SER A 1 186 ? -4.910 -3.067 6.620 1.00 97.31 186 SER A CA 1
ATOM 1489 C C . SER A 1 186 ? -5.746 -1.794 6.775 1.00 97.31 186 SER A C 1
ATOM 1491 O O . SER A 1 186 ? -6.443 -1.649 7.773 1.00 97.31 186 SER A O 1
ATOM 1493 N N . GLN A 1 187 ? -5.734 -0.890 5.789 1.00 97.25 187 GLN A N 1
ATOM 1494 C CA . GLN A 1 187 ? -6.593 0.300 5.768 1.00 97.25 187 GLN A CA 1
ATOM 1495 C C . GLN A 1 187 ? -8.079 -0.080 5.766 1.00 97.25 187 GLN A C 1
ATOM 1497 O O . GLN A 1 187 ? -8.877 0.528 6.477 1.00 97.25 187 GLN A O 1
ATOM 1502 N N . THR A 1 188 ? -8.450 -1.100 4.989 1.00 96.44 188 THR A N 1
ATOM 1503 C CA . THR A 1 188 ? -9.831 -1.600 4.930 1.00 96.44 188 THR A CA 1
ATOM 1504 C C . THR A 1 188 ? -10.255 -2.184 6.275 1.00 96.44 188 THR A C 1
ATOM 1506 O O . THR A 1 188 ? -11.319 -1.837 6.779 1.00 96.44 188 THR A O 1
ATOM 1509 N N . LEU A 1 189 ? -9.401 -3.010 6.889 1.00 96.50 189 LEU A N 1
ATOM 1510 C CA . LEU A 1 189 ? -9.651 -3.582 8.215 1.00 96.50 189 LEU A CA 1
ATOM 1511 C C . LEU A 1 189 ? -9.772 -2.501 9.295 1.00 96.50 189 LEU A C 1
ATOM 1513 O O . LEU A 1 189 ? -10.663 -2.580 10.134 1.00 96.50 189 LEU A O 1
ATOM 1517 N N . LEU A 1 190 ? -8.928 -1.465 9.242 1.00 97.44 190 LEU A N 1
ATOM 1518 C CA . LEU A 1 190 ? -9.017 -0.318 10.146 1.00 97.44 190 LEU A CA 1
ATOM 1519 C C . LEU A 1 190 ? -10.373 0.378 10.015 1.00 97.44 190 LEU A C 1
ATOM 1521 O O . LEU A 1 190 ? -11.060 0.565 11.012 1.00 97.44 190 LEU A O 1
ATOM 1525 N N . SER A 1 191 ? -10.782 0.709 8.788 1.00 97.19 191 SER A N 1
ATOM 1526 C CA . SER A 1 191 ? -12.066 1.372 8.543 1.00 97.19 191 SER A CA 1
ATOM 1527 C C . SER A 1 191 ? -13.259 0.522 8.986 1.00 97.19 191 SER A C 1
ATOM 1529 O O . SER A 1 191 ? -14.236 1.070 9.489 1.00 97.19 191 SER A O 1
ATOM 1531 N N . GLN A 1 192 ? -13.198 -0.800 8.802 1.00 96.69 192 GLN A N 1
ATOM 1532 C CA . GLN A 1 192 ? -14.254 -1.715 9.239 1.00 96.69 192 GLN A CA 1
ATOM 1533 C C . GLN A 1 192 ? -14.354 -1.774 10.762 1.00 96.69 192 GLN A C 1
ATOM 1535 O O . GLN A 1 192 ? -15.450 -1.648 11.303 1.00 96.69 192 GLN A O 1
ATOM 1540 N N . ALA A 1 193 ? -13.223 -1.925 11.451 1.00 96.88 193 ALA A N 1
ATOM 1541 C CA . ALA A 1 193 ? -13.196 -1.981 12.906 1.00 96.88 193 ALA A CA 1
ATOM 1542 C C . ALA A 1 193 ? -13.627 -0.644 13.536 1.00 96.88 193 ALA A C 1
ATOM 1544 O O . ALA A 1 193 ? -14.379 -0.640 14.506 1.00 96.88 193 ALA A O 1
ATOM 1545 N N . GLU A 1 194 ? -13.229 0.494 12.957 1.00 95.94 194 GLU A N 1
ATOM 1546 C CA . GLU A 1 194 ? -13.706 1.816 13.389 1.00 95.94 194 GLU A CA 1
ATOM 1547 C C . GLU A 1 194 ? -15.220 1.971 13.189 1.00 95.94 194 GLU A C 1
ATOM 1549 O O . GLU A 1 194 ? -15.914 2.396 14.109 1.00 95.94 194 GLU A O 1
ATOM 1554 N N . GLY A 1 195 ? -15.760 1.532 12.048 1.00 96.62 195 GLY A N 1
ATOM 1555 C CA . GLY A 1 195 ? -17.208 1.533 11.822 1.00 96.62 195 GLY A CA 1
ATOM 1556 C C . GLY A 1 195 ? -17.976 0.650 12.815 1.00 96.62 195 GLY A C 1
ATOM 1557 O O . GLY A 1 195 ? -19.026 1.053 13.316 1.00 96.62 195 GLY A O 1
ATOM 1558 N N . GLN A 1 196 ? -17.444 -0.530 13.149 1.00 95.88 196 GLN A N 1
ATOM 1559 C CA . GLN A 1 196 ? -18.033 -1.412 14.164 1.00 95.88 196 GLN A CA 1
ATOM 1560 C C . GLN A 1 196 ? -17.981 -0.796 15.565 1.00 95.88 196 GLN A C 1
ATOM 1562 O O . GLN A 1 196 ? -18.946 -0.924 16.317 1.00 95.88 196 GLN A O 1
ATOM 1567 N N . LEU A 1 197 ? -16.894 -0.100 15.913 1.00 95.62 197 LEU A N 1
ATOM 1568 C CA . LEU A 1 197 ? -16.794 0.638 17.173 1.00 95.62 197 LEU A CA 1
ATOM 1569 C C . LEU A 1 197 ? -17.860 1.728 17.270 1.00 95.62 197 LEU A C 1
ATOM 1571 O O . LEU A 1 197 ? -18.556 1.810 18.280 1.00 95.62 197 LEU A O 1
ATOM 1575 N N . ASP A 1 198 ? -18.015 2.545 16.230 1.00 94.94 198 ASP A N 1
ATOM 1576 C CA . ASP A 1 198 ? -19.003 3.627 16.220 1.00 94.94 198 ASP A CA 1
ATOM 1577 C C . ASP A 1 198 ? -20.439 3.085 16.290 1.00 94.94 198 ASP A C 1
ATOM 1579 O O . ASP A 1 198 ? -21.293 3.628 17.004 1.00 94.94 198 ASP A O 1
ATOM 1583 N N . GLN A 1 199 ? -20.701 1.958 15.622 1.00 95.56 199 GLN A N 1
ATOM 1584 C CA . GLN A 1 199 ? -21.975 1.255 15.728 1.00 95.56 199 GLN A CA 1
ATOM 1585 C C . GLN A 1 199 ? -22.214 0.732 17.150 1.00 95.56 199 GLN A C 1
ATOM 1587 O O . GLN A 1 199 ? -23.267 1.007 17.725 1.00 95.56 199 GLN A O 1
ATOM 1592 N N . ALA A 1 200 ? -21.244 0.032 17.744 1.00 95.31 200 ALA A N 1
ATOM 1593 C CA . ALA A 1 200 ? -21.349 -0.503 19.101 1.00 95.31 200 ALA A CA 1
ATOM 1594 C C . ALA A 1 200 ? -21.600 0.611 20.130 1.00 95.31 200 ALA A C 1
ATOM 1596 O O . ALA A 1 200 ? -22.465 0.477 20.996 1.00 95.31 200 ALA A O 1
ATOM 1597 N N . LYS A 1 201 ? -20.918 1.754 19.989 1.00 93.38 201 LYS A N 1
ATOM 1598 C CA . LYS A 1 201 ? -21.151 2.953 20.809 1.00 93.38 201 LYS A CA 1
ATOM 1599 C C . LYS A 1 201 ? -22.578 3.471 20.680 1.00 93.38 201 LYS A C 1
ATOM 1601 O O . LYS A 1 201 ? -23.226 3.740 21.688 1.00 93.38 201 LYS A O 1
ATOM 1606 N N . THR A 1 202 ? -23.075 3.585 19.452 1.00 94.44 202 THR A N 1
ATOM 1607 C CA . THR A 1 202 ? -24.437 4.064 19.182 1.00 94.44 202 THR A CA 1
ATOM 1608 C C . THR A 1 202 ? -25.483 3.126 19.784 1.00 94.44 202 THR A C 1
ATOM 1610 O O . THR A 1 202 ? -26.425 3.590 20.428 1.00 94.44 202 THR A O 1
ATOM 1613 N N . VAL A 1 203 ? -25.306 1.808 19.637 1.00 94.62 203 VAL A N 1
ATOM 1614 C CA . VAL A 1 203 ? -26.200 0.810 20.246 1.00 94.62 203 VAL A CA 1
ATOM 1615 C C . VAL A 1 203 ? -26.148 0.918 21.768 1.00 94.62 203 VAL A C 1
ATOM 1617 O O . VAL A 1 203 ? -27.194 0.960 22.403 1.00 94.62 203 VAL A O 1
ATOM 1620 N N . TYR A 1 204 ? -24.959 1.053 22.363 1.00 93.75 204 TYR A N 1
ATOM 1621 C CA . TYR A 1 204 ? -24.823 1.198 23.814 1.00 93.75 204 TYR A CA 1
ATOM 1622 C C . TYR A 1 204 ? -25.552 2.440 24.351 1.00 93.75 204 TYR A C 1
ATOM 1624 O O . TYR A 1 204 ? -26.249 2.363 25.360 1.00 93.75 204 TYR A O 1
ATOM 1632 N N . GLN A 1 205 ? -25.414 3.584 23.675 1.00 91.81 205 GLN A N 1
ATOM 1633 C CA . GLN A 1 205 ? -26.023 4.853 24.096 1.00 91.81 205 GLN A CA 1
ATOM 1634 C C . GLN A 1 205 ? -27.549 4.866 23.957 1.00 91.81 205 GLN A C 1
ATOM 1636 O O . GLN A 1 205 ? -28.230 5.548 24.720 1.00 91.81 205 GLN A O 1
ATOM 1641 N N . THR A 1 206 ? -28.088 4.139 22.977 1.00 94.56 206 THR A N 1
ATOM 1642 C CA . THR A 1 206 ? -29.531 4.091 22.693 1.00 94.56 206 THR A CA 1
ATOM 1643 C C . THR A 1 206 ? -30.245 2.928 23.388 1.00 94.56 206 THR A C 1
ATOM 1645 O O . THR A 1 206 ? -31.477 2.932 23.465 1.00 94.56 206 THR A O 1
ATOM 1648 N N . ALA A 1 207 ? -29.483 1.974 23.935 1.00 94.75 207 ALA A N 1
ATOM 1649 C CA . ALA A 1 207 ? -29.981 0.771 24.585 1.00 94.75 207 ALA A CA 1
ATOM 1650 C C . ALA A 1 207 ? -30.932 1.079 25.750 1.00 94.75 207 ALA A C 1
ATOM 1652 O O . ALA A 1 207 ? -30.580 1.773 26.712 1.00 94.75 207 ALA A O 1
ATOM 1653 N N . GLN A 1 208 ? -32.127 0.493 25.685 1.00 93.88 208 GLN A N 1
ATOM 1654 C CA . GLN A 1 208 ? -33.169 0.630 26.709 1.00 93.88 208 GLN A CA 1
ATOM 1655 C C . GLN A 1 208 ? -33.115 -0.506 27.737 1.00 93.88 208 GLN A C 1
ATOM 1657 O O . GLN A 1 208 ? -33.676 -0.388 28.826 1.00 93.88 208 GLN A O 1
ATOM 1662 N N . SER A 1 209 ? -32.433 -1.607 27.406 1.00 93.38 209 SER A N 1
ATOM 1663 C CA . SER A 1 209 ? -32.310 -2.782 28.264 1.00 93.38 209 SER A CA 1
ATOM 1664 C C . SER A 1 209 ? -30.858 -3.097 28.624 1.00 93.38 209 SER A C 1
ATOM 1666 O O . SER A 1 209 ? -29.920 -2.826 27.872 1.00 93.38 209 SER A O 1
ATOM 1668 N N . GLN A 1 210 ? -30.662 -3.736 29.781 1.00 91.19 210 GLN A N 1
ATOM 1669 C CA . GLN A 1 210 ? -29.337 -4.204 30.195 1.00 91.19 210 GLN A CA 1
ATOM 1670 C C . GLN A 1 210 ? -28.772 -5.257 29.227 1.00 91.19 210 GLN A C 1
ATOM 1672 O O . GLN A 1 210 ? -27.566 -5.305 29.003 1.00 91.19 210 GLN A O 1
ATOM 1677 N N . ALA A 1 211 ? -29.636 -6.079 28.621 1.00 92.56 211 ALA A N 1
ATOM 1678 C CA . ALA A 1 211 ? -29.228 -7.079 27.639 1.00 92.56 211 ALA A CA 1
ATOM 1679 C C . ALA A 1 211 ? -28.641 -6.433 26.370 1.00 92.56 211 ALA A C 1
ATOM 1681 O O . ALA A 1 211 ? -27.596 -6.871 25.890 1.00 92.56 211 ALA A O 1
ATOM 1682 N N . GLU A 1 212 ? -29.260 -5.359 25.869 1.00 91.88 212 GLU A N 1
ATOM 1683 C CA . GLU A 1 212 ? -28.740 -4.583 24.733 1.00 91.88 212 GLU A CA 1
ATOM 1684 C C . GLU A 1 212 ? -27.389 -3.937 25.050 1.00 91.88 212 GLU A C 1
ATOM 1686 O O . GLU A 1 212 ? -26.477 -3.996 24.225 1.00 91.88 212 GLU A O 1
ATOM 1691 N N . ARG A 1 213 ? -27.222 -3.384 26.260 1.00 91.88 213 ARG A N 1
ATOM 1692 C CA . ARG A 1 213 ? -25.937 -2.811 26.696 1.00 91.88 213 ARG A CA 1
ATOM 1693 C C . ARG A 1 213 ? -24.824 -3.856 26.710 1.00 91.88 213 ARG A C 1
ATOM 1695 O O . ARG A 1 213 ? -23.742 -3.586 26.197 1.00 91.88 213 ARG A O 1
ATOM 1702 N N . VAL A 1 214 ? -25.096 -5.058 27.226 1.00 92.50 214 VAL A N 1
ATOM 1703 C CA . VAL A 1 214 ? -24.121 -6.164 27.237 1.00 92.50 214 VAL A CA 1
ATOM 1704 C C . VAL A 1 214 ? -23.765 -6.609 25.814 1.00 92.50 214 VAL A C 1
ATOM 1706 O O . VAL A 1 214 ? -22.588 -6.796 25.501 1.00 92.50 214 VAL A O 1
ATOM 1709 N N . ALA A 1 215 ? -24.753 -6.733 24.925 1.00 93.44 215 ALA A N 1
ATOM 1710 C CA . ALA A 1 215 ? -24.501 -7.071 23.525 1.00 93.44 215 ALA A CA 1
ATOM 1711 C C . ALA A 1 215 ? -23.637 -6.005 22.825 1.00 93.44 215 ALA A C 1
ATOM 1713 O O . ALA A 1 215 ? -22.689 -6.343 22.117 1.00 93.44 215 ALA A O 1
ATOM 1714 N N . ALA A 1 216 ? -23.905 -4.721 23.077 1.00 94.62 216 ALA A N 1
ATOM 1715 C CA . ALA A 1 216 ? -23.112 -3.618 22.546 1.00 94.62 216 ALA A CA 1
ATOM 1716 C C . ALA A 1 216 ? -21.668 -3.625 23.076 1.00 94.62 216 ALA A C 1
ATOM 1718 O O . ALA A 1 216 ? -20.734 -3.423 22.302 1.00 94.62 216 ALA A O 1
ATOM 1719 N N . THR A 1 217 ? -21.451 -3.926 24.364 1.00 93.69 217 THR A N 1
ATOM 1720 C CA . THR A 1 217 ? -20.088 -4.063 24.910 1.00 93.69 217 THR A CA 1
ATOM 1721 C C . THR A 1 217 ? -19.320 -5.215 24.267 1.00 93.69 217 THR A C 1
ATOM 1723 O O . THR A 1 217 ? -18.154 -5.041 23.932 1.00 93.69 217 THR A O 1
ATOM 1726 N N . GLN A 1 218 ? -19.977 -6.344 23.981 1.00 94.56 218 GLN A N 1
ATOM 1727 C CA . GLN A 1 218 ? -19.338 -7.461 23.277 1.00 94.56 218 GLN A CA 1
ATOM 1728 C C . GLN A 1 218 ? -18.959 -7.096 21.836 1.00 94.56 218 GLN A C 1
ATOM 1730 O O . GLN A 1 218 ? -17.886 -7.473 21.369 1.00 94.56 218 GLN A O 1
ATOM 1735 N N . GLN A 1 219 ? -19.811 -6.348 21.128 1.00 94.75 219 GLN A N 1
ATOM 1736 C CA . GLN A 1 219 ? -19.484 -5.831 19.793 1.00 94.75 219 GLN A CA 1
ATOM 1737 C C . GLN A 1 219 ? -18.299 -4.859 19.844 1.00 94.75 219 GLN A C 1
ATOM 1739 O O . GLN A 1 219 ? -17.417 -4.914 18.987 1.00 94.75 219 GLN A O 1
ATOM 1744 N N . TRP A 1 220 ? -18.244 -4.012 20.875 1.00 95.75 220 TRP A N 1
ATOM 1745 C CA . TRP A 1 220 ? -17.113 -3.120 21.110 1.00 95.75 220 TRP A CA 1
ATOM 1746 C C . TRP A 1 220 ? -15.818 -3.924 21.317 1.00 95.75 220 TRP A C 1
ATOM 1748 O O . TRP A 1 220 ? -14.834 -3.681 20.616 1.00 95.75 220 TRP A O 1
ATOM 1758 N N . ASP A 1 221 ? -15.820 -4.921 22.205 1.00 94.69 221 ASP A N 1
ATOM 1759 C CA . ASP A 1 221 ? -14.662 -5.792 22.453 1.00 94.69 221 ASP A CA 1
ATOM 1760 C C . ASP A 1 221 ? -14.181 -6.495 21.180 1.00 94.69 221 ASP A C 1
ATOM 1762 O O . ASP A 1 221 ? -12.981 -6.567 20.905 1.00 94.69 221 ASP A O 1
ATOM 1766 N N . GLN A 1 222 ? -15.109 -6.989 20.357 1.00 95.12 222 GLN A N 1
ATOM 1767 C CA . GLN A 1 222 ? -14.781 -7.605 19.072 1.00 95.12 222 GLN A CA 1
ATOM 1768 C C . GLN A 1 222 ? -14.080 -6.626 18.128 1.00 95.12 222 GLN A C 1
ATOM 1770 O O . GLN A 1 222 ? -13.082 -6.992 17.504 1.00 95.12 222 GLN A O 1
ATOM 1775 N N . ALA A 1 223 ? -14.553 -5.385 18.048 1.00 96.06 223 ALA A N 1
ATOM 1776 C CA . ALA A 1 223 ? -13.939 -4.369 17.206 1.00 96.06 223 ALA A CA 1
ATOM 1777 C C . ALA A 1 223 ? -12.548 -3.946 17.729 1.00 96.06 223 ALA A C 1
ATOM 1779 O O . ALA A 1 223 ? -11.612 -3.790 16.941 1.00 96.06 223 ALA A O 1
ATOM 1780 N N . LEU A 1 224 ? -12.354 -3.864 19.053 1.00 94.81 224 LEU A N 1
ATOM 1781 C CA . LEU A 1 224 ? -11.026 -3.666 19.657 1.00 94.81 224 LEU A CA 1
ATOM 1782 C C . LEU A 1 224 ? -10.070 -4.816 19.324 1.00 94.81 224 LEU A C 1
ATOM 1784 O O . LEU A 1 224 ? -8.918 -4.574 18.956 1.00 94.81 224 LEU A O 1
ATOM 1788 N N . ASN A 1 225 ? -10.547 -6.059 19.400 1.00 94.94 225 ASN A N 1
ATOM 1789 C CA . ASN A 1 225 ? -9.762 -7.236 19.036 1.00 94.94 225 ASN A CA 1
ATOM 1790 C C . ASN A 1 225 ? -9.369 -7.217 17.552 1.00 94.94 225 ASN A C 1
ATOM 1792 O O . ASN A 1 225 ? -8.231 -7.545 17.218 1.00 94.94 225 ASN A O 1
ATOM 1796 N N . GLN A 1 226 ? -10.262 -6.780 16.658 1.00 94.69 226 GLN A N 1
ATOM 1797 C CA . GLN A 1 226 ? -9.930 -6.604 15.242 1.00 94.69 226 GLN A CA 1
ATOM 1798 C C . GLN A 1 226 ? -8.837 -5.550 15.042 1.00 94.69 226 GLN A C 1
ATOM 1800 O O . GLN A 1 226 ? -7.880 -5.813 14.316 1.00 94.69 226 GLN A O 1
ATOM 1805 N N . LEU A 1 227 ? -8.912 -4.401 15.730 1.00 94.94 227 LEU A N 1
ATOM 1806 C CA . LEU A 1 227 ? -7.853 -3.383 15.677 1.00 94.94 227 LEU A CA 1
ATOM 1807 C C . LEU A 1 227 ? -6.489 -3.929 16.125 1.00 94.94 227 LEU A C 1
ATOM 1809 O O . LEU A 1 227 ? -5.468 -3.564 15.543 1.00 94.94 227 LEU A O 1
ATOM 1813 N N . GLN A 1 228 ? -6.454 -4.818 17.125 1.00 93.88 228 GLN A N 1
ATOM 1814 C CA . GLN A 1 228 ? -5.211 -5.447 17.599 1.00 93.88 228 GLN A CA 1
ATOM 1815 C C . GLN A 1 228 ? -4.590 -6.404 16.573 1.00 93.88 228 GLN A C 1
ATOM 1817 O O . GLN A 1 228 ? -3.371 -6.581 16.562 1.00 93.88 228 GLN A O 1
ATOM 1822 N N . GLN A 1 229 ? -5.409 -7.017 15.715 1.00 93.94 229 GLN A N 1
ATOM 1823 C CA . GLN A 1 229 ? -4.963 -7.977 14.702 1.00 93.94 229 GLN A CA 1
ATOM 1824 C C . GLN A 1 229 ? -4.403 -7.310 13.437 1.00 93.94 229 GLN A C 1
ATOM 1826 O O . GLN A 1 229 ? -3.760 -7.981 12.626 1.00 93.94 229 GLN A O 1
ATOM 1831 N N . ILE A 1 230 ? -4.607 -6.001 13.254 1.00 95.31 230 ILE A N 1
ATOM 1832 C CA . ILE A 1 230 ? -4.062 -5.269 12.105 1.00 95.31 230 ILE A CA 1
ATOM 1833 C C . ILE A 1 230 ? -2.530 -5.260 12.180 1.00 95.31 230 ILE A C 1
ATOM 1835 O O . ILE A 1 230 ? -1.930 -4.943 13.210 1.00 95.31 230 ILE A O 1
ATOM 1839 N N . SER A 1 231 ? -1.880 -5.594 11.060 1.00 93.94 231 SER A N 1
ATOM 1840 C CA . SER A 1 231 ? -0.423 -5.725 10.992 1.00 93.94 231 SER A CA 1
ATOM 1841 C C . SER A 1 231 ? 0.302 -4.452 11.435 1.00 93.94 231 SER A C 1
ATOM 1843 O O . SER A 1 231 ? 0.157 -3.383 10.840 1.00 93.94 231 SER A O 1
ATOM 1845 N N . ALA A 1 232 ? 1.178 -4.618 12.426 1.00 93.00 232 ALA A N 1
ATOM 1846 C CA . ALA A 1 232 ? 2.088 -3.613 12.974 1.00 93.00 232 ALA A CA 1
ATOM 1847 C C . ALA A 1 232 ? 2.907 -2.845 11.931 1.00 93.00 232 ALA A C 1
ATOM 1849 O O . ALA A 1 232 ? 3.274 -1.692 12.141 1.00 93.00 232 ALA A O 1
ATOM 1850 N N . ASN A 1 233 ? 3.237 -3.536 10.840 1.00 92.94 233 ASN A N 1
ATOM 1851 C CA . ASN A 1 233 ? 4.173 -3.076 9.822 1.00 92.94 233 ASN A CA 1
ATOM 1852 C C . ASN A 1 233 ? 3.495 -2.205 8.758 1.00 92.94 233 ASN A C 1
ATOM 1854 O O . ASN A 1 233 ? 4.128 -1.877 7.759 1.00 92.94 233 ASN A O 1
ATOM 1858 N N . THR A 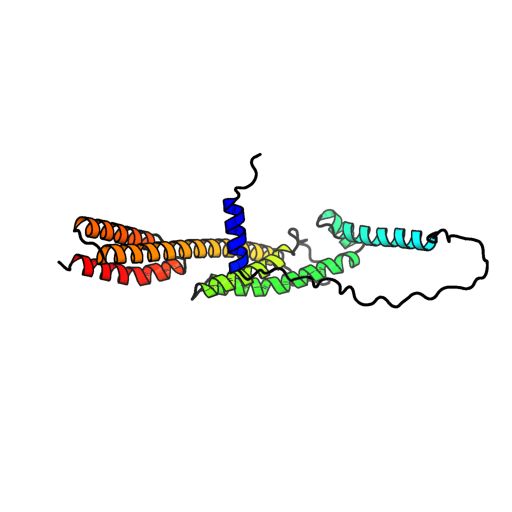1 234 ? 2.218 -1.868 8.960 1.00 96.44 234 THR A N 1
ATOM 1859 C CA . THR A 1 234 ? 1.422 -1.033 8.058 1.00 96.44 234 THR A CA 1
ATOM 1860 C C . THR A 1 234 ? 1.072 0.296 8.713 1.00 96.44 234 THR A C 1
ATOM 1862 O O . THR A 1 234 ? 0.935 0.359 9.940 1.00 96.44 234 THR A O 1
ATOM 1865 N N . LEU A 1 235 ? 0.877 1.349 7.917 1.00 96.88 235 LEU A N 1
ATOM 1866 C CA . LEU A 1 235 ? 0.437 2.655 8.420 1.00 96.88 235 LEU A CA 1
ATOM 1867 C C . LEU A 1 235 ? -0.879 2.526 9.200 1.00 96.88 235 LEU A C 1
ATOM 1869 O O . LEU A 1 235 ? -1.019 3.059 10.300 1.00 96.88 235 LEU A O 1
ATOM 1873 N N . ALA A 1 236 ? -1.826 1.751 8.666 1.00 96.69 236 ALA A N 1
ATOM 1874 C CA . ALA A 1 236 ? -3.096 1.486 9.334 1.00 96.69 236 ALA A CA 1
ATOM 1875 C C . ALA A 1 236 ? -2.917 0.790 10.694 1.00 96.69 236 ALA A C 1
ATOM 1877 O O . ALA A 1 236 ? -3.595 1.154 11.649 1.00 96.69 236 ALA A O 1
ATOM 1878 N N . GLY A 1 237 ? -1.973 -0.147 10.824 1.00 96.06 237 GLY A N 1
ATOM 1879 C CA . GLY A 1 237 ? -1.660 -0.772 12.112 1.00 96.06 237 GLY A CA 1
ATOM 1880 C C . GLY A 1 237 ? -1.039 0.196 13.123 1.00 96.06 237 GLY A C 1
ATOM 1881 O O . GLY A 1 237 ? -1.348 0.133 14.313 1.00 96.06 237 GLY A O 1
ATOM 1882 N N . GLN A 1 238 ? -0.203 1.135 12.671 1.00 95.12 238 GLN A N 1
ATOM 1883 C CA . GLN A 1 238 ? 0.345 2.191 13.534 1.00 95.12 238 GLN A CA 1
ATOM 1884 C C . GLN A 1 238 ? -0.757 3.130 14.048 1.00 95.12 238 GLN A C 1
ATOM 1886 O O . GLN A 1 238 ? -0.800 3.454 15.241 1.00 95.12 238 GLN A O 1
ATOM 1891 N N . ILE A 1 239 ? -1.687 3.514 13.169 1.00 95.50 239 ILE A N 1
ATOM 1892 C CA . ILE A 1 239 ? -2.865 4.309 13.537 1.00 95.50 239 ILE A CA 1
ATOM 1893 C C . ILE A 1 239 ? -3.751 3.524 14.513 1.00 95.50 239 ILE A C 1
ATOM 1895 O O . ILE A 1 239 ? -4.106 4.055 15.567 1.00 95.50 239 ILE A O 1
ATOM 1899 N N . ALA A 1 240 ? -4.044 2.253 14.214 1.00 96.31 240 ALA A N 1
ATOM 1900 C CA . ALA A 1 240 ? -4.866 1.377 15.048 1.00 96.31 240 ALA A CA 1
ATOM 1901 C C . ALA A 1 240 ? -4.333 1.300 16.481 1.00 96.31 240 ALA A C 1
ATOM 1903 O O . ALA A 1 240 ? -5.086 1.494 17.428 1.00 96.31 240 ALA A O 1
ATOM 1904 N N . ARG A 1 241 ? -3.022 1.095 16.653 1.00 93.56 241 ARG A N 1
ATOM 1905 C CA . ARG A 1 241 ? -2.365 1.028 17.971 1.00 93.56 241 ARG A CA 1
ATOM 1906 C C . ARG A 1 241 ? -2.443 2.334 18.744 1.00 93.56 241 ARG A C 1
ATOM 1908 O O . ARG A 1 241 ? -2.724 2.318 19.940 1.00 93.56 241 ARG A O 1
ATOM 1915 N N . THR A 1 242 ? -2.218 3.455 18.060 1.00 92.44 242 THR A N 1
ATOM 1916 C CA . THR A 1 242 ? -2.354 4.788 18.661 1.00 92.44 242 THR A CA 1
ATOM 1917 C C . THR A 1 242 ? -3.776 4.996 19.187 1.00 92.44 242 THR A C 1
ATOM 1919 O O . THR A 1 242 ? -3.962 5.465 20.310 1.00 92.44 242 THR A O 1
ATOM 1922 N N . LYS A 1 243 ? -4.785 4.593 18.407 1.00 93.31 243 LYS A N 1
ATOM 1923 C CA . LYS A 1 243 ? -6.200 4.722 18.774 1.00 93.31 243 LYS A CA 1
ATOM 1924 C C . LYS A 1 243 ? -6.665 3.697 19.812 1.00 93.31 243 LYS A C 1
ATOM 1926 O O . LYS A 1 243 ? -7.527 4.014 20.625 1.00 93.31 243 LYS A O 1
ATOM 1931 N N . LEU A 1 244 ? -6.075 2.504 19.840 1.00 92.69 244 LEU A N 1
ATOM 1932 C CA . LEU A 1 244 ? -6.464 1.403 20.727 1.00 92.69 244 LEU A CA 1
ATOM 1933 C C . LEU A 1 244 ? -6.455 1.809 22.198 1.00 92.69 244 LEU A C 1
ATOM 1935 O O . LEU A 1 244 ? -7.425 1.566 22.904 1.00 92.69 244 LEU A O 1
ATOM 1939 N N . ASN A 1 245 ? -5.405 2.499 22.646 1.00 88.62 245 ASN A N 1
ATOM 1940 C CA . ASN A 1 245 ? -5.321 2.972 24.029 1.00 88.62 245 ASN A CA 1
ATOM 1941 C C . ASN A 1 245 ? -6.463 3.937 24.377 1.00 88.62 245 ASN A C 1
ATOM 1943 O O . ASN A 1 245 ? -7.011 3.879 25.476 1.00 88.62 245 ASN A O 1
ATOM 1947 N N . LEU A 1 246 ? -6.839 4.814 23.442 1.00 90.69 246 LEU A N 1
ATOM 1948 C CA . LEU A 1 246 ? -7.947 5.748 23.633 1.00 90.69 246 LEU A CA 1
ATOM 1949 C C . LEU A 1 246 ? -9.276 4.992 23.743 1.00 90.69 246 LEU A C 1
ATOM 1951 O O . LEU A 1 246 ? -10.023 5.218 24.693 1.00 90.69 246 LEU A O 1
ATOM 1955 N N . TYR A 1 247 ? -9.531 4.055 22.828 1.00 90.88 247 TYR A N 1
ATOM 1956 C CA . TYR A 1 247 ? -10.778 3.291 22.807 1.00 90.88 247 TYR A CA 1
ATOM 1957 C C . TYR A 1 247 ? -10.919 2.329 23.990 1.00 90.88 247 TYR A C 1
ATOM 1959 O O . TYR A 1 247 ? -12.008 2.225 24.548 1.00 90.88 247 TYR A O 1
ATOM 1967 N N . THR A 1 248 ? -9.839 1.682 24.433 1.00 88.69 248 THR A N 1
ATOM 1968 C CA . THR A 1 248 ? -9.851 0.828 25.632 1.00 88.69 248 THR A CA 1
ATOM 1969 C C . THR A 1 248 ? -10.153 1.641 26.892 1.00 88.69 248 THR A C 1
ATOM 1971 O O . THR A 1 248 ? -10.949 1.224 27.732 1.00 88.69 248 THR A O 1
ATOM 1974 N N . ASN A 1 249 ? -9.557 2.829 27.029 1.00 89.94 249 ASN A N 1
ATOM 1975 C CA . ASN A 1 249 ? -9.821 3.706 28.172 1.00 89.94 249 ASN A CA 1
ATOM 1976 C C . ASN A 1 249 ? -11.272 4.201 28.197 1.00 89.94 249 ASN A C 1
ATOM 1978 O O . ASN A 1 249 ? -11.883 4.272 29.262 1.00 89.94 249 ASN A O 1
ATOM 1982 N N . GLU A 1 250 ? -11.821 4.549 27.034 1.00 89.81 250 GLU A N 1
ATOM 1983 C CA . GLU A 1 250 ? -13.223 4.944 26.885 1.00 89.81 250 GLU A CA 1
ATOM 1984 C C . GLU A 1 250 ? -14.171 3.796 27.253 1.00 89.81 250 GLU A C 1
ATOM 1986 O O . GLU A 1 250 ? -15.071 3.983 28.071 1.00 89.81 250 GLU A O 1
ATOM 1991 N N . HIS A 1 251 ? -13.913 2.599 26.726 1.00 88.75 251 HIS A N 1
ATOM 1992 C CA . HIS A 1 251 ? -14.687 1.395 27.010 1.00 88.75 251 HIS A CA 1
ATOM 1993 C C . HIS A 1 251 ? -14.739 1.083 28.517 1.00 88.75 251 HIS A C 1
ATOM 1995 O O . HIS A 1 251 ? -15.818 0.936 29.093 1.00 88.75 251 HIS A O 1
ATOM 2001 N N . ASN A 1 252 ? -13.581 1.102 29.189 1.00 88.19 252 ASN A N 1
ATOM 2002 C CA . ASN A 1 252 ? -13.487 0.869 30.633 1.00 88.19 252 ASN A CA 1
ATOM 2003 C C . ASN A 1 252 ? -14.264 1.905 31.455 1.00 88.19 252 ASN A C 1
ATOM 2005 O O . ASN A 1 252 ? -14.875 1.558 32.464 1.00 88.19 252 ASN A O 1
ATOM 2009 N N . ARG A 1 253 ? -14.259 3.178 31.037 1.00 87.75 253 ARG A N 1
ATOM 2010 C CA . ARG A 1 253 ? -15.024 4.237 31.714 1.00 87.75 253 ARG A CA 1
ATOM 2011 C C . ARG A 1 253 ? -16.526 4.016 31.602 1.00 87.75 253 ARG A C 1
ATOM 2013 O O . ARG A 1 253 ? -17.236 4.257 32.570 1.00 87.75 253 ARG A O 1
ATOM 2020 N N . ILE A 1 254 ? -16.994 3.576 30.440 1.00 83.38 254 ILE A N 1
ATOM 2021 C CA . ILE A 1 254 ? -18.421 3.396 30.169 1.00 83.38 254 ILE A CA 1
ATOM 2022 C C . ILE A 1 254 ? -18.989 2.202 30.939 1.00 83.38 254 ILE A C 1
ATOM 2024 O O . ILE A 1 254 ? -20.084 2.303 31.480 1.00 83.38 254 ILE A O 1
ATOM 2028 N N . ILE A 1 255 ? -18.233 1.108 31.060 1.00 79.38 255 ILE A N 1
ATOM 2029 C CA . ILE A 1 255 ? -18.658 -0.069 31.836 1.00 79.38 255 ILE A CA 1
ATOM 2030 C C . ILE A 1 255 ? -18.690 0.215 33.345 1.00 79.38 255 ILE A C 1
ATOM 2032 O O . ILE A 1 255 ? -19.470 -0.389 34.076 1.00 79.38 255 ILE A O 1
ATOM 2036 N N . GLN A 1 256 ? -17.851 1.132 33.830 1.00 79.69 256 GLN A N 1
ATOM 2037 C CA . GLN A 1 256 ? -17.810 1.513 35.246 1.00 79.69 256 GLN A CA 1
ATOM 2038 C C . GLN A 1 256 ? -18.898 2.522 35.646 1.00 79.69 256 GLN A C 1
ATOM 2040 O O . GLN A 1 256 ? -19.044 2.796 36.837 1.00 79.69 256 GLN A O 1
ATOM 2045 N N . GLN A 1 257 ? -19.644 3.087 34.690 1.00 62.72 257 GLN A N 1
ATOM 2046 C CA . GLN A 1 257 ? -20.776 3.961 34.988 1.00 62.72 257 GLN A CA 1
ATOM 2047 C C . GLN A 1 257 ? -22.038 3.108 35.225 1.00 62.72 257 GLN A C 1
ATOM 2049 O O . GLN A 1 257 ? -22.438 2.386 34.311 1.00 62.72 257 GLN A O 1
ATOM 2054 N N . PRO A 1 258 ? -22.623 3.144 36.441 1.00 51.94 258 PRO A N 1
ATOM 2055 C CA . PRO A 1 258 ? -23.803 2.355 36.797 1.00 51.94 258 PRO A CA 1
ATOM 2056 C C . PRO A 1 258 ? -25.073 2.790 36.054 1.00 51.94 258 PRO A C 1
ATOM 2058 O O . PRO A 1 258 ? -25.209 3.998 35.747 1.00 51.94 258 PRO A O 1
#

Foldseek 3Di:
DDDDDVVVVVVVVVVCVVVVVDDPPDDDPDPPDDDDDDDDDDDDDDDDPPPPPCPVVNVVVVVVVVVVVVVLVQCPDLDPVSVVVCCVPPVVSCVVVVVLLVVLVVLLVVLLVQLCVLLQDPPDVVSLVVSVVSLVSSVVSLVSHRPDDDCDDPVPPDDDDHPVVSVVSVVSSVVSVVSSVLQVVLQVLLVVLVVLLVVLVVQLVPPPDPVSVVVSLVSNVVSLVSLCPRDPSYPSNVVSVVCSVVSVVVSVVSVPPD

Secondary structure (DSSP, 8-state):
-PPPPHHHHHHHHHHHHHTT-PPP-PPPPP----PPP------------------HHHHHHHHHHHHHHHHHHHHT-S-HHHHHHHHHH-GGGGHHHHHHHHHHHHHHHHHHHHHHHHHHS-SSHHHHHHHHHHHHHHHHHHHSS-SS--SS--TTT-SS--HHHHHHHHHHHHHHHHHHHHHHHHHHHHHHHHHHHHHHHHHHHH--SHHHHHHHHHHHHHHHHHHHHS-TTSHHHHHHHHHHHHHHHHHHHHHT--

Sequence (258 aa):
MSGPDPEIEQELRRLKADLGMTQPSVPAPNPAAVPPASRPQPHKSAAVRPRLSIPWQAKLLFLGGCTTVAVVWVANLPFPFVRQAVQEHFPVLLIPSYISWDYNYRQAVPLVEQAKQLINQPTTFADLDRAKGILNQAKTHVEALPVLFPSHSTRWYWHQLSFDQFRTMRESVGQMEAKLFQERQSQTLLSQAEGQLDQAKTVYQTAQSQAERVAATQQWDQALNQLQQISANTLAGQIARTKLNLYTNEHNRIIQQP

Radius of gyration: 33.64 Å; chains: 1; bounding box: 64×45×113 Å

Organism: Cyanothece sp. (strain PCC 7425 / ATCC 29141) (NCBI:txid395961)

pLDDT: mean 79.17, std 17.75, range [40.91, 98.19]